Protein AF-A0AB73P1J9-F1 (afdb_monomer_lite)

Radius of gyration: 23.27 Å; chains: 1; bounding box: 67×31×102 Å

Foldseek 3Di:
DDWALKKKWKFFDFPQVVDPPRDTDDPVVRVVVLQVLQQLVQVLLLCLLQPPPWFFWDPDDDDTDTDRCCQFKGWHWAWDDQDPVRITMTTIAIDTPDPPPGFTADPVRHGDDPVVVRVVSSVSSVVSVVLQVQLLVLLDDQPPVDPVSVVPVVVPLVPDDDPCNLVSLVSVLVSLVSSVVSVVVGPDMWIAIRPDPLRGDDPVSSNSSVSSSVSVNVVVVVVVPPDPPDDPPPPDPDDD

Organism: Bifidobacterium adolescentis (NCBI:txid1680)

Secondary structure (DSSP, 8-state):
--EEEEEEEEEEPPGGGGSTTPPPPPHHHHHHHHHHHHHHHHHHHHHHHSTT-EEEEE-SSS-EEEEEGGGTEEEEEEEEEEPTTS-EEEEEEEEES-SS-PEEE-TTSPBPPHHHHHHHHHHHHHHHHHHHHHHHHHHS---TT-TTS----TTTTTSPPPTTHHHHHHHHHHHHHHHHHHHTTSS-EEEEETT-GGGB-SHHHHHHHHHHHHHHHHHHHHHHHS----PPP-------

Structure (mmCIF, N/CA/C/O backbone):
data_AF-A0AB73P1J9-F1
#
_entry.id   AF-A0AB73P1J9-F1
#
loop_
_atom_site.group_PDB
_atom_site.id
_atom_site.type_symbol
_atom_site.label_atom_id
_atom_site.label_alt_id
_atom_site.label_comp_id
_atom_site.label_asym_id
_atom_site.label_entity_id
_atom_site.label_seq_id
_atom_site.pdbx_PDB_ins_code
_atom_site.Cartn_x
_atom_site.Cartn_y
_atom_site.Cartn_z
_atom_site.occupancy
_atom_site.B_iso_or_equiv
_atom_site.auth_seq_id
_atom_site.auth_comp_id
_atom_site.auth_asym_id
_atom_site.auth_atom_id
_atom_site.pdbx_PDB_model_num
ATOM 1 N N . MET A 1 1 ? -12.236 14.597 0.869 1.00 50.38 1 MET A N 1
ATOM 2 C CA . MET A 1 1 ? -11.099 14.262 -0.016 1.00 50.38 1 MET A CA 1
ATOM 3 C C . MET A 1 1 ? -9.819 14.832 0.573 1.00 50.38 1 MET A C 1
ATOM 5 O O . MET A 1 1 ? -9.462 15.979 0.317 1.00 50.38 1 MET A O 1
ATOM 9 N N . ALA A 1 2 ? -9.175 14.038 1.423 1.00 54.16 2 ALA A N 1
ATOM 10 C CA . ALA A 1 2 ? -7.841 14.316 1.931 1.00 54.16 2 ALA A CA 1
ATOM 11 C C . ALA A 1 2 ? -6.825 13.657 0.987 1.00 54.16 2 ALA A C 1
ATOM 13 O O . ALA A 1 2 ? -6.810 12.434 0.842 1.00 54.16 2 ALA A O 1
ATOM 14 N N . THR A 1 3 ? -6.001 14.455 0.309 1.00 56.44 3 THR A N 1
ATOM 15 C CA . THR A 1 3 ? -4.886 13.926 -0.485 1.00 56.44 3 THR A CA 1
ATOM 16 C C . THR A 1 3 ? -3.825 13.384 0.472 1.00 56.44 3 THR A C 1
ATOM 18 O O . THR A 1 3 ? -3.327 14.117 1.330 1.00 56.44 3 THR A O 1
ATOM 21 N N . LEU A 1 4 ? -3.473 12.104 0.337 1.00 60.41 4 LEU A N 1
ATOM 22 C CA . LEU A 1 4 ? -2.318 11.531 1.017 1.00 60.41 4 LEU A CA 1
ATOM 23 C C . LEU A 1 4 ? -1.056 12.041 0.331 1.00 60.41 4 LEU A C 1
ATOM 25 O O . LEU A 1 4 ? -0.871 11.892 -0.876 1.00 60.41 4 LEU A O 1
ATOM 29 N N . TRP A 1 5 ? -0.121 12.559 1.121 1.00 68.75 5 TRP A N 1
ATOM 30 C CA . TRP A 1 5 ? 1.219 12.917 0.646 1.00 68.75 5 TRP A CA 1
ATOM 31 C C . TRP A 1 5 ? 2.102 11.674 0.433 1.00 68.75 5 TRP A C 1
ATOM 33 O O . TRP A 1 5 ? 3.318 11.727 0.584 1.00 68.75 5 TRP A O 1
ATOM 43 N N . LEU A 1 6 ? 1.496 10.540 0.070 1.00 83.00 6 LEU A N 1
ATOM 44 C CA . LEU A 1 6 ? 2.198 9.317 -0.288 1.00 83.00 6 LEU A CA 1
ATOM 45 C C . LEU A 1 6 ? 2.495 9.346 -1.779 1.00 83.00 6 LEU A C 1
ATOM 47 O O . LEU A 1 6 ? 1.606 9.256 -2.627 1.00 83.00 6 LEU A O 1
ATOM 51 N N . ARG A 1 7 ? 3.778 9.508 -2.088 1.00 87.81 7 ARG A N 1
ATOM 52 C CA . ARG A 1 7 ? 4.273 9.619 -3.454 1.00 87.81 7 ARG A CA 1
ATOM 53 C C . ARG A 1 7 ? 4.606 8.244 -4.019 1.00 87.81 7 ARG A C 1
ATOM 55 O O . ARG A 1 7 ? 5.399 7.510 -3.447 1.00 87.81 7 ARG A O 1
ATOM 62 N N . CYS A 1 8 ? 4.104 7.938 -5.204 1.00 91.25 8 CYS A N 1
ATOM 63 C CA . CYS A 1 8 ? 4.520 6.789 -5.994 1.00 91.25 8 CYS A CA 1
ATOM 64 C C . CYS A 1 8 ? 5.235 7.276 -7.248 1.00 91.25 8 CYS A C 1
ATOM 66 O O . CYS A 1 8 ? 4.655 7.967 -8.087 1.00 91.25 8 CYS A O 1
ATOM 68 N N . ARG A 1 9 ? 6.511 6.925 -7.391 1.00 93.31 9 ARG A N 1
ATOM 69 C CA . ARG A 1 9 ? 7.286 7.207 -8.596 1.00 93.31 9 ARG A CA 1
ATOM 70 C C . ARG A 1 9 ? 7.472 5.912 -9.365 1.00 93.31 9 ARG A C 1
ATOM 72 O O . ARG A 1 9 ? 8.134 4.996 -8.888 1.00 93.31 9 ARG A O 1
ATOM 79 N N . HIS A 1 10 ? 6.910 5.836 -10.562 1.00 92.94 10 HIS A N 1
ATOM 80 C CA . HIS A 1 10 ? 6.810 4.574 -11.277 1.00 92.94 10 HIS A CA 1
ATOM 81 C C . HIS A 1 10 ? 7.038 4.713 -12.781 1.00 92.94 10 HIS A C 1
ATOM 83 O O . HIS A 1 10 ? 6.815 5.759 -13.393 1.00 92.94 10 HIS A O 1
ATOM 89 N N . LEU A 1 11 ? 7.526 3.631 -13.378 1.00 92.19 11 LEU A N 1
ATOM 90 C CA . LEU A 1 11 ? 7.763 3.523 -14.808 1.00 92.19 11 LEU A CA 1
ATOM 91 C C . LEU A 1 11 ? 7.663 2.061 -15.241 1.00 92.19 11 LEU A C 1
ATOM 93 O O . LEU A 1 11 ? 8.508 1.246 -14.871 1.00 92.19 11 LEU A O 1
ATOM 97 N N . VAL A 1 12 ? 6.685 1.735 -16.083 1.00 90.88 12 VAL A N 1
ATOM 98 C CA . VAL A 1 12 ? 6.660 0.448 -16.792 1.00 90.88 12 VAL A CA 1
ATOM 99 C C . VAL A 1 12 ? 7.644 0.479 -17.958 1.00 90.88 12 VAL A C 1
ATOM 101 O O . VAL A 1 12 ? 7.655 1.409 -18.766 1.00 90.88 12 VAL A O 1
ATOM 104 N N . ILE A 1 13 ? 8.475 -0.556 -18.046 1.00 87.38 13 ILE A N 1
ATOM 105 C CA . ILE A 1 13 ? 9.508 -0.693 -19.067 1.00 87.38 13 ILE A CA 1
ATOM 106 C C . ILE A 1 13 ? 8.939 -1.482 -20.241 1.00 87.38 13 ILE A C 1
ATOM 108 O O . ILE A 1 13 ? 8.486 -2.614 -20.078 1.00 87.38 13 ILE A O 1
ATOM 112 N N . ASP A 1 14 ? 9.017 -0.905 -21.440 1.00 80.12 14 ASP A N 1
ATOM 113 C CA . ASP A 1 14 ? 8.660 -1.617 -22.663 1.00 80.12 14 ASP A CA 1
ATOM 114 C C . ASP A 1 14 ? 9.663 -2.759 -22.933 1.00 80.12 14 ASP A C 1
ATOM 116 O O . ASP A 1 14 ? 10.846 -2.485 -23.177 1.00 80.12 14 ASP A O 1
ATOM 120 N N . PRO A 1 15 ? 9.236 -4.036 -22.931 1.00 70.75 15 PRO A N 1
ATOM 121 C CA . PRO A 1 15 ? 10.121 -5.147 -23.267 1.00 70.75 15 PRO A CA 1
ATOM 122 C C . PRO A 1 15 ? 10.627 -5.072 -24.717 1.00 70.75 15 PRO A C 1
ATOM 124 O O . PRO A 1 15 ? 11.725 -5.551 -25.002 1.00 70.75 15 PRO A O 1
ATOM 127 N N . CYS A 1 16 ? 9.884 -4.432 -25.630 1.00 69.44 16 CYS A N 1
ATOM 128 C CA . CYS A 1 16 ? 10.299 -4.242 -27.020 1.00 69.44 16 CYS A CA 1
ATOM 129 C C . CYS A 1 16 ? 11.473 -3.262 -27.150 1.00 69.44 16 CYS A C 1
ATOM 131 O O . CYS A 1 16 ? 12.330 -3.471 -28.002 1.00 69.44 16 CYS A O 1
ATOM 133 N N . ASN A 1 17 ? 11.601 -2.278 -26.251 1.00 62.22 17 ASN A N 1
ATOM 134 C CA . ASN A 1 17 ? 12.757 -1.370 -26.228 1.00 62.22 17 ASN A CA 1
ATOM 135 C C . ASN A 1 17 ? 14.078 -2.070 -25.863 1.00 62.22 17 ASN A C 1
ATOM 137 O O . ASN A 1 17 ? 15.147 -1.497 -26.065 1.00 62.22 17 ASN A O 1
ATOM 141 N N . ARG A 1 18 ? 14.034 -3.297 -25.325 1.00 59.66 18 ARG A N 1
ATOM 142 C CA . ARG A 1 18 ? 15.230 -4.087 -24.991 1.00 59.66 18 ARG A CA 1
ATOM 143 C C . ARG A 1 18 ? 15.661 -5.049 -26.103 1.00 59.66 18 ARG A C 1
ATOM 145 O O . ARG A 1 18 ? 16.747 -5.613 -26.001 1.00 59.66 18 ARG A O 1
ATOM 152 N N . MET A 1 19 ? 14.850 -5.249 -27.148 1.00 56.31 19 MET A N 1
ATOM 153 C CA . MET A 1 19 ? 15.136 -6.210 -28.221 1.00 56.31 19 MET A CA 1
ATOM 154 C C . MET A 1 19 ? 15.315 -5.519 -29.582 1.00 56.31 19 MET A C 1
ATOM 156 O O . MET A 1 19 ? 14.387 -4.862 -30.058 1.00 56.31 19 MET A O 1
ATOM 160 N N . PRO A 1 20 ? 16.464 -5.700 -30.263 1.00 52.81 20 PRO A N 1
ATOM 161 C CA . PRO A 1 20 ? 16.668 -5.164 -31.604 1.00 52.81 20 PRO A CA 1
ATOM 162 C C . PRO A 1 20 ? 15.609 -5.695 -32.582 1.00 52.81 20 PRO A C 1
ATOM 164 O O . PRO A 1 20 ? 15.452 -6.904 -32.731 1.00 52.81 20 PRO A O 1
ATOM 167 N N . GLY A 1 21 ? 14.902 -4.795 -33.269 1.00 61.47 21 GLY A N 1
ATOM 168 C CA . GLY A 1 21 ? 13.965 -5.140 -34.348 1.00 61.47 21 GLY A CA 1
ATOM 169 C C . GLY A 1 21 ? 12.483 -5.203 -33.962 1.00 61.47 21 GLY A C 1
ATOM 170 O O . GLY A 1 21 ? 11.648 -5.365 -34.850 1.00 61.47 21 GLY A O 1
ATOM 171 N N . HIS A 1 22 ? 12.131 -5.021 -32.687 1.00 65.88 22 HIS A N 1
ATOM 172 C CA . HIS A 1 22 ? 10.737 -4.820 -32.288 1.00 65.88 22 HIS A CA 1
ATOM 173 C C . HIS A 1 22 ? 10.390 -3.330 -32.27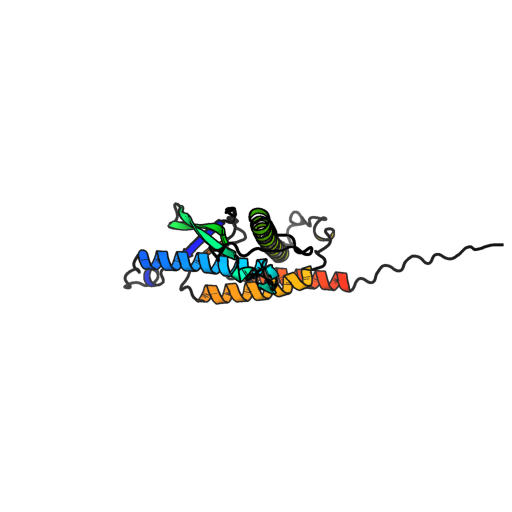2 1.00 65.88 22 HIS A C 1
ATOM 175 O O . HIS A 1 22 ? 11.156 -2.508 -31.773 1.00 65.88 22 HIS A O 1
ATOM 181 N N . LEU A 1 23 ? 9.228 -2.975 -32.825 1.00 69.06 23 LEU A N 1
ATOM 182 C CA . LEU A 1 23 ? 8.709 -1.615 -32.711 1.00 69.06 23 LEU A CA 1
ATOM 183 C C . LEU A 1 23 ? 8.285 -1.350 -31.256 1.00 69.06 23 LEU A C 1
ATOM 185 O O . LEU A 1 23 ? 7.659 -2.234 -30.658 1.00 69.06 23 LEU A O 1
ATOM 189 N N . PRO A 1 24 ? 8.585 -0.161 -30.701 1.00 69.62 24 PRO A N 1
ATOM 190 C CA . PRO A 1 24 ? 8.083 0.237 -29.393 1.00 69.62 24 PRO A CA 1
ATOM 191 C C . PRO A 1 24 ? 6.556 0.153 -29.338 1.00 69.62 24 PRO A C 1
ATOM 193 O O . PRO A 1 24 ? 5.860 0.393 -30.332 1.00 69.62 24 PRO A O 1
ATOM 196 N N . ARG A 1 25 ? 6.018 -0.174 -28.166 1.00 78.88 25 ARG A N 1
ATOM 197 C CA . ARG A 1 25 ? 4.584 -0.083 -27.889 1.00 78.88 25 ARG A CA 1
ATOM 198 C C . ARG A 1 25 ? 4.137 1.376 -27.972 1.00 78.88 25 ARG A C 1
ATOM 200 O O . ARG A 1 25 ? 4.892 2.297 -27.682 1.00 78.88 25 ARG A O 1
ATOM 207 N N . SER A 1 26 ? 2.876 1.584 -28.347 1.00 79.00 26 SER A N 1
ATOM 208 C CA . SER A 1 26 ? 2.282 2.923 -28.380 1.00 79.00 26 SER A CA 1
ATOM 209 C C . SER A 1 26 ? 2.291 3.573 -26.994 1.00 79.00 26 SER A C 1
ATOM 211 O O . SER A 1 26 ? 1.999 2.890 -26.008 1.00 79.00 26 SER A O 1
ATOM 213 N N . ASP A 1 27 ? 2.462 4.893 -26.938 1.00 79.19 27 ASP A N 1
ATOM 214 C CA . ASP A 1 27 ? 2.424 5.669 -25.690 1.00 79.19 27 ASP A CA 1
ATOM 215 C C . ASP A 1 27 ? 1.140 5.447 -24.877 1.00 79.19 27 ASP A C 1
ATOM 217 O O . ASP A 1 27 ? 1.184 5.385 -23.651 1.00 79.19 27 ASP A O 1
ATOM 221 N N . GLY A 1 28 ? -0.005 5.251 -25.543 1.00 83.62 28 GLY A N 1
ATOM 222 C CA . GLY A 1 28 ? -1.277 4.950 -24.874 1.00 83.62 28 GLY A CA 1
ATOM 223 C C . GLY A 1 28 ? -1.262 3.630 -24.096 1.00 83.62 28 GLY A C 1
ATOM 224 O O . GLY A 1 28 ? -1.804 3.553 -22.996 1.00 83.62 28 GLY A O 1
ATOM 225 N N . TRP A 1 29 ? -0.583 2.605 -24.621 1.00 86.62 29 TRP A N 1
ATOM 226 C CA . TRP A 1 29 ? -0.410 1.333 -23.915 1.00 86.62 29 TRP A CA 1
ATOM 227 C C . TRP A 1 29 ? 0.506 1.500 -22.701 1.00 86.62 29 TRP A C 1
ATOM 229 O O . TRP A 1 29 ? 0.163 1.038 -21.617 1.00 86.62 29 TRP A O 1
ATOM 239 N N . LEU A 1 30 ? 1.633 2.208 -22.856 1.00 85.44 30 LEU A N 1
ATOM 240 C CA . LEU A 1 30 ? 2.551 2.483 -21.747 1.00 85.44 30 LEU A CA 1
ATOM 241 C C . LEU A 1 30 ? 1.881 3.303 -20.643 1.00 85.44 30 LEU A C 1
ATOM 243 O O . LEU A 1 30 ? 2.077 3.007 -19.468 1.00 85.44 30 LEU A O 1
ATOM 247 N N . ASN A 1 31 ? 1.062 4.293 -21.000 1.00 87.19 31 ASN A N 1
ATOM 248 C CA . ASN A 1 31 ? 0.272 5.051 -20.033 1.00 87.19 31 ASN A CA 1
ATOM 249 C C . ASN A 1 31 ? -0.687 4.140 -19.268 1.00 87.19 31 ASN A C 1
ATOM 251 O O . ASN A 1 31 ? -0.631 4.123 -18.047 1.00 87.19 31 ASN A O 1
ATOM 255 N N . SER A 1 32 ? -1.459 3.305 -19.968 1.00 89.44 32 SER A N 1
ATOM 256 C CA . SER A 1 32 ? -2.370 2.350 -19.328 1.00 89.44 32 SER A CA 1
ATOM 257 C C . SER A 1 32 ? -1.649 1.368 -18.395 1.00 89.44 32 SER A C 1
ATOM 259 O O . SER A 1 32 ? -2.168 1.052 -17.328 1.00 89.44 32 SER A O 1
ATOM 261 N N . GLN A 1 33 ? -0.450 0.895 -18.753 1.00 91.69 33 GLN A N 1
ATOM 262 C CA . GLN A 1 33 ? 0.327 0.035 -17.855 1.00 91.69 33 GLN A CA 1
ATOM 263 C C . GLN A 1 33 ? 0.865 0.793 -16.638 1.00 91.69 33 GLN A C 1
ATOM 265 O O . GLN A 1 33 ? 0.892 0.228 -15.550 1.00 91.69 33 GLN A O 1
ATOM 270 N N . ASN A 1 34 ? 1.280 2.052 -16.797 1.00 91.12 34 ASN A N 1
ATOM 271 C CA . ASN A 1 34 ? 1.693 2.884 -15.668 1.00 91.12 34 ASN A CA 1
ATOM 272 C C . ASN A 1 34 ? 0.526 3.154 -14.714 1.00 91.12 34 ASN A C 1
ATOM 274 O O . ASN A 1 34 ? 0.707 3.027 -13.508 1.00 91.12 34 ASN A O 1
ATOM 278 N N . ASP A 1 35 ? -0.657 3.454 -15.247 1.00 92.00 35 ASP A N 1
ATOM 279 C CA . ASP A 1 35 ? -1.864 3.677 -14.448 1.00 92.00 35 ASP A CA 1
ATOM 280 C C . ASP A 1 35 ? -2.244 2.387 -13.692 1.00 92.00 35 ASP A C 1
ATOM 282 O O . ASP A 1 35 ? -2.491 2.410 -12.489 1.00 92.00 35 ASP A O 1
ATOM 286 N N . ARG A 1 36 ? -2.161 1.226 -14.361 1.00 94.81 36 ARG A N 1
ATOM 287 C CA . ARG A 1 36 ? -2.369 -0.088 -13.731 1.00 94.81 36 ARG A CA 1
ATOM 288 C C . ARG A 1 36 ? -1.336 -0.400 -12.644 1.00 94.81 36 ARG A C 1
ATOM 290 O O . ARG A 1 36 ? -1.690 -1.012 -11.640 1.00 94.81 36 ARG A O 1
ATOM 297 N N . LEU A 1 37 ? -0.071 -0.023 -12.838 1.00 95.38 37 LEU A N 1
ATOM 298 C CA . LEU A 1 37 ? 0.985 -0.219 -11.841 1.00 95.38 37 LEU A CA 1
ATOM 299 C C . LEU A 1 37 ? 0.717 0.615 -10.585 1.00 95.38 37 LEU A C 1
ATOM 301 O O . LEU A 1 37 ? 0.809 0.080 -9.486 1.00 95.38 37 LEU A O 1
ATOM 305 N N . ALA A 1 38 ? 0.337 1.885 -10.743 1.00 94.44 38 ALA A N 1
ATOM 306 C CA . ALA A 1 38 ? -0.028 2.739 -9.616 1.00 94.44 38 ALA A CA 1
ATOM 307 C C . ALA A 1 38 ? -1.252 2.191 -8.867 1.00 94.44 38 ALA A C 1
ATOM 309 O O . ALA A 1 38 ? -1.204 2.067 -7.648 1.00 94.44 38 ALA A O 1
ATOM 310 N N . GLN A 1 39 ? -2.294 1.767 -9.594 1.00 95.31 39 GLN A N 1
ATOM 311 C CA . GLN A 1 39 ? -3.478 1.159 -8.980 1.00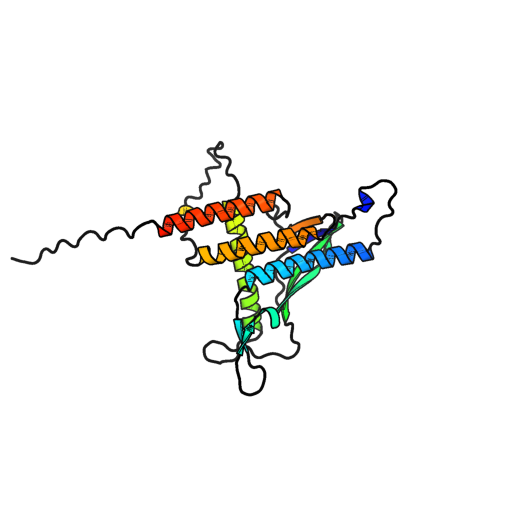 95.31 39 GLN A CA 1
ATOM 312 C C . GLN A 1 39 ? -3.130 -0.124 -8.216 1.00 95.31 39 GLN A C 1
ATOM 314 O O . GLN A 1 39 ? -3.574 -0.294 -7.093 1.00 95.31 39 GLN A O 1
ATOM 319 N N . THR A 1 40 ? -2.258 -0.979 -8.767 1.00 96.50 40 THR A N 1
ATOM 320 C CA . THR A 1 40 ? -1.799 -2.207 -8.084 1.00 96.50 40 THR A CA 1
ATOM 321 C C . THR A 1 40 ? -1.167 -1.902 -6.721 1.00 96.50 40 THR A C 1
ATOM 323 O O . THR A 1 40 ? -1.336 -2.664 -5.773 1.00 96.50 40 THR A O 1
ATOM 326 N N . VAL A 1 41 ? -0.433 -0.790 -6.615 1.00 95.62 41 VAL A N 1
ATOM 327 C CA . VAL A 1 41 ? 0.159 -0.343 -5.346 1.00 95.62 41 VAL A CA 1
ATOM 328 C C . VAL A 1 41 ? -0.913 0.196 -4.400 1.00 95.62 41 VAL A C 1
ATOM 330 O O . VAL A 1 41 ? -0.847 -0.086 -3.207 1.00 95.62 41 VAL A O 1
ATOM 333 N N . CYS A 1 42 ? -1.895 0.945 -4.905 1.00 94.88 42 CYS A N 1
ATOM 334 C CA . CYS A 1 42 ? -3.002 1.425 -4.083 1.00 94.88 42 CYS A CA 1
ATOM 335 C C . CYS A 1 42 ? -3.848 0.273 -3.522 1.00 94.88 42 CYS A C 1
ATOM 337 O O . CYS A 1 42 ? -4.135 0.251 -2.326 1.00 94.88 42 CYS A O 1
ATOM 339 N N . ASP A 1 43 ? -4.184 -0.708 -4.359 1.00 95.25 43 ASP A N 1
ATOM 340 C CA . ASP A 1 43 ? -4.925 -1.908 -3.961 1.00 95.25 43 ASP A CA 1
ATOM 341 C C . ASP A 1 43 ? -4.151 -2.666 -2.872 1.00 95.25 43 ASP A C 1
ATOM 343 O O . ASP A 1 43 ? -4.690 -2.973 -1.816 1.00 95.25 43 ASP A O 1
ATOM 347 N N . TRP A 1 44 ? -2.843 -2.861 -3.068 1.00 96.56 44 TRP A N 1
ATOM 348 C CA . TRP A 1 44 ? -1.974 -3.496 -2.074 1.00 96.56 44 TRP A CA 1
ATOM 349 C C . TRP A 1 44 ? -1.944 -2.754 -0.733 1.00 96.56 44 TRP A C 1
ATOM 351 O O . TRP A 1 44 ? -2.054 -3.373 0.327 1.00 96.56 44 TRP A O 1
ATOM 361 N N . LEU A 1 45 ? -1.748 -1.435 -0.770 1.00 95.75 45 LEU A N 1
ATOM 362 C CA . LEU A 1 45 ? -1.592 -0.638 0.442 1.00 95.75 45 LEU A CA 1
ATOM 363 C C . LEU A 1 45 ? -2.914 -0.518 1.206 1.00 95.75 45 LEU A C 1
ATOM 365 O O . LEU A 1 45 ? -2.911 -0.590 2.432 1.00 95.75 45 LEU A O 1
ATOM 369 N N . SER A 1 46 ? -4.035 -0.379 0.496 1.00 94.50 46 SER A N 1
ATOM 370 C CA . SER A 1 46 ? -5.367 -0.401 1.109 1.00 94.50 46 SER A CA 1
ATOM 371 C C . SER A 1 46 ? -5.695 -1.771 1.703 1.00 94.50 46 SER A C 1
ATOM 373 O O . SER A 1 46 ? -6.161 -1.827 2.837 1.00 94.50 46 SER A O 1
ATOM 375 N N . ASP A 1 47 ? -5.354 -2.870 1.023 1.00 94.44 47 ASP A N 1
ATOM 376 C CA . ASP A 1 47 ? -5.501 -4.223 1.570 1.00 94.44 47 ASP A CA 1
ATOM 377 C C . ASP A 1 47 ? -4.667 -4.434 2.837 1.00 94.44 47 ASP A C 1
ATOM 379 O O . ASP A 1 47 ? -5.119 -5.108 3.756 1.00 94.44 47 ASP A O 1
ATOM 383 N N . LEU A 1 48 ? -3.463 -3.858 2.916 1.00 95.44 48 LEU A N 1
ATOM 384 C CA . LEU A 1 48 ? -2.642 -3.919 4.127 1.00 95.44 48 LEU A CA 1
ATOM 385 C C . LEU A 1 48 ? -3.224 -3.073 5.268 1.00 95.44 48 LEU A C 1
ATOM 387 O O . LEU A 1 48 ? -3.259 -3.523 6.410 1.00 95.44 48 LEU A O 1
ATOM 391 N N . ALA A 1 49 ? -3.631 -1.840 4.970 1.00 94.56 49 ALA A N 1
ATOM 392 C CA . ALA A 1 49 ? -4.036 -0.858 5.973 1.00 94.56 49 ALA A CA 1
ATOM 393 C C . ALA A 1 49 ? -5.440 -1.090 6.529 1.00 94.56 49 ALA A C 1
ATOM 395 O O . ALA A 1 49 ? -5.726 -0.755 7.678 1.00 94.56 49 ALA A O 1
ATOM 396 N N . TRP A 1 50 ? -6.332 -1.621 5.702 1.00 93.88 50 TRP A N 1
ATOM 397 C CA . TRP A 1 50 ? -7.744 -1.779 6.020 1.00 93.88 50 TRP A CA 1
ATOM 398 C C . TRP A 1 50 ? -8.135 -3.248 6.242 1.00 93.88 50 TRP A C 1
ATOM 400 O O . TRP A 1 50 ? -9.322 -3.553 6.359 1.00 93.88 50 TRP A O 1
ATOM 410 N N . ASP A 1 51 ? -7.156 -4.158 6.339 1.00 91.50 51 ASP A N 1
ATOM 411 C CA . ASP A 1 51 ? -7.392 -5.576 6.630 1.00 91.50 51 ASP A CA 1
ATOM 412 C C . ASP A 1 51 ? -8.211 -5.746 7.914 1.00 91.50 51 ASP A C 1
ATOM 414 O O . ASP A 1 51 ? -7.850 -5.261 8.988 1.00 91.50 51 ASP A O 1
ATOM 418 N N . GLY A 1 52 ? -9.347 -6.432 7.799 1.00 88.31 52 GLY A N 1
ATOM 419 C CA . GLY A 1 52 ? -10.244 -6.683 8.923 1.00 88.31 52 GLY A CA 1
ATOM 420 C C . GLY A 1 52 ? -10.947 -5.447 9.496 1.00 88.31 52 GLY A C 1
ATOM 421 O O . GLY A 1 52 ? -11.701 -5.602 10.460 1.00 88.31 52 GLY A O 1
ATOM 422 N N . TRP A 1 53 ? -10.767 -4.248 8.926 1.00 91.19 53 TRP A N 1
ATOM 423 C CA . TRP A 1 53 ? -11.486 -3.057 9.374 1.00 91.19 53 TRP A CA 1
ATOM 424 C C . TRP A 1 53 ? -12.930 -3.097 8.869 1.00 91.19 53 TRP A C 1
ATOM 426 O O . TRP A 1 53 ? -13.214 -3.026 7.671 1.00 91.19 53 TRP A O 1
ATOM 436 N N . ARG A 1 54 ? -13.859 -3.248 9.814 1.00 89.06 54 ARG A N 1
ATOM 437 C CA . ARG A 1 54 ? -15.297 -3.284 9.549 1.00 89.06 54 ARG A CA 1
ATOM 438 C C . ARG A 1 54 ? -15.984 -2.190 10.333 1.00 89.06 54 ARG A C 1
ATOM 440 O O . ARG A 1 54 ? -15.607 -1.926 11.471 1.00 89.06 54 ARG A O 1
ATOM 447 N N . VAL A 1 55 ? -17.005 -1.604 9.728 1.00 86.31 55 VAL A N 1
ATOM 448 C CA . VAL A 1 55 ? -17.802 -0.547 10.349 1.00 86.31 55 VAL A CA 1
ATOM 449 C C . VAL A 1 55 ? -19.277 -0.882 10.282 1.00 86.31 55 VAL A C 1
ATOM 451 O O . VAL A 1 55 ? -19.737 -1.513 9.325 1.00 86.31 55 VAL A O 1
ATOM 454 N N . GLU A 1 56 ? -20.025 -0.474 11.301 1.00 85.88 56 GLU A N 1
ATOM 455 C CA . GLU A 1 56 ? -21.476 -0.533 11.224 1.00 85.88 56 GLU A CA 1
ATOM 456 C C . GLU A 1 56 ? -21.969 0.493 10.215 1.00 85.88 56 GLU A C 1
ATOM 458 O O . GLU A 1 56 ? -21.563 1.654 10.216 1.00 85.88 56 GLU A O 1
ATOM 463 N N . ALA A 1 57 ? -22.840 0.050 9.318 1.00 75.69 57 ALA A N 1
ATOM 464 C CA . ALA A 1 57 ? -23.397 0.913 8.300 1.00 75.69 57 ALA A CA 1
ATOM 465 C C . ALA A 1 57 ? -24.885 0.635 8.104 1.00 75.69 57 ALA A C 1
ATOM 467 O O . ALA A 1 57 ? -25.326 -0.517 8.033 1.00 75.69 57 ALA A O 1
ATOM 468 N N . CYS A 1 58 ? -25.661 1.712 7.990 1.00 70.56 58 CYS A N 1
ATOM 469 C CA . CYS A 1 58 ? -27.092 1.646 7.718 1.00 70.56 58 CYS A CA 1
ATOM 470 C C . CYS A 1 58 ? -27.335 1.429 6.223 1.00 70.56 58 CYS A C 1
ATOM 472 O O . CYS A 1 58 ? -27.293 2.375 5.430 1.00 70.56 58 CYS A O 1
ATOM 474 N N . VAL A 1 59 ? -27.650 0.191 5.841 1.00 61.84 59 VAL A N 1
ATOM 475 C CA . VAL A 1 59 ? -28.084 -0.159 4.480 1.00 61.84 59 VAL A CA 1
ATOM 476 C C . VAL A 1 59 ? -29.615 -0.222 4.452 1.00 61.84 59 VAL A C 1
ATOM 478 O O . VAL A 1 59 ? -30.220 -1.288 4.383 1.00 61.84 59 VAL A O 1
ATOM 481 N N . GLY A 1 60 ? -30.272 0.936 4.558 1.00 56.50 60 GLY A N 1
ATOM 482 C CA . GLY A 1 60 ? -31.737 1.040 4.620 1.00 56.50 60 GLY A CA 1
ATOM 483 C C . GLY A 1 60 ? -32.260 1.489 5.987 1.00 56.50 60 GLY A C 1
ATOM 484 O O . GLY A 1 60 ? -31.521 2.057 6.783 1.00 56.50 60 GLY A O 1
ATOM 485 N N . SER A 1 61 ? -33.567 1.327 6.238 1.00 53.69 61 SER A N 1
ATOM 486 C CA . SER A 1 61 ? -34.235 2.074 7.314 1.00 53.69 61 SER A CA 1
ATOM 487 C C . SER A 1 61 ? -34.116 1.491 8.725 1.00 53.69 61 SER A C 1
ATOM 489 O O . SER A 1 61 ? -34.454 2.228 9.643 1.00 53.69 61 SER A O 1
ATOM 491 N N . PHE A 1 62 ? -33.700 0.232 8.934 1.00 46.38 62 PHE A N 1
ATOM 492 C CA . PHE A 1 62 ? -33.770 -0.371 10.283 1.00 46.38 62 PHE A CA 1
ATOM 493 C C . PHE A 1 62 ? -32.732 -1.446 10.662 1.00 46.38 62 PHE A C 1
ATOM 495 O O . PHE A 1 62 ? -32.711 -1.797 11.837 1.00 46.38 62 PHE A O 1
ATOM 502 N N . ASP A 1 63 ? -31.855 -1.917 9.765 1.00 60.03 63 ASP A N 1
ATOM 503 C CA . ASP A 1 63 ? -30.848 -2.938 10.110 1.00 60.03 63 ASP A CA 1
ATOM 504 C C . ASP A 1 63 ? -29.426 -2.399 9.853 1.00 60.03 63 ASP A C 1
ATOM 506 O O . ASP A 1 63 ? -29.074 -2.105 8.706 1.00 60.03 63 ASP A O 1
ATOM 510 N N . SER A 1 64 ? -28.614 -2.246 10.912 1.00 63.94 64 SER A N 1
ATOM 511 C CA . SER A 1 64 ? -27.167 -2.027 10.780 1.00 63.94 64 SER A CA 1
ATOM 512 C C . SER A 1 64 ? -26.474 -3.370 10.545 1.00 63.94 64 SER A C 1
ATOM 514 O O . SER A 1 64 ? -26.826 -4.399 11.127 1.00 63.94 64 SER A O 1
ATOM 516 N N . THR A 1 65 ? -25.495 -3.387 9.644 1.00 73.81 65 THR A N 1
ATOM 517 C CA . THR A 1 65 ? -24.636 -4.556 9.418 1.00 73.81 65 THR A CA 1
ATOM 518 C C . THR A 1 65 ? -23.185 -4.115 9.366 1.00 73.81 65 THR A C 1
ATOM 520 O O . THR A 1 65 ? -22.897 -3.054 8.818 1.00 73.81 65 THR A O 1
ATOM 523 N N . ALA A 1 66 ? -22.275 -4.933 9.897 1.00 83.69 66 ALA A N 1
ATOM 524 C CA . ALA A 1 66 ? -20.842 -4.696 9.767 1.00 83.69 66 ALA A CA 1
ATOM 525 C C . ALA A 1 66 ? -20.398 -4.901 8.306 1.00 83.69 66 ALA A C 1
ATOM 527 O O . ALA A 1 66 ? -20.430 -6.026 7.794 1.00 83.69 66 ALA A O 1
ATOM 528 N N . ILE A 1 67 ? -19.982 -3.820 7.646 1.00 85.38 67 ILE A N 1
ATOM 529 C CA . ILE A 1 67 ? -19.509 -3.797 6.255 1.00 85.38 67 ILE A CA 1
ATOM 530 C C . ILE A 1 67 ? -17.980 -3.716 6.246 1.00 85.38 67 ILE A C 1
ATOM 532 O O . ILE A 1 67 ? -17.387 -3.091 7.124 1.00 85.38 67 ILE A O 1
ATOM 536 N N . ASP A 1 68 ? -17.339 -4.382 5.284 1.00 88.06 68 ASP A N 1
ATOM 537 C CA . ASP A 1 68 ? -15.902 -4.210 5.043 1.00 88.06 68 ASP A CA 1
ATOM 538 C C . ASP A 1 68 ? -15.660 -2.793 4.511 1.00 88.06 68 ASP A C 1
ATOM 540 O O . ASP A 1 68 ? -16.307 -2.354 3.561 1.00 88.06 68 ASP A O 1
ATOM 544 N N . VAL A 1 69 ? -14.744 -2.050 5.128 1.00 89.25 69 VAL A N 1
ATOM 545 C CA . VAL A 1 69 ? -14.483 -0.658 4.740 1.00 89.25 69 VAL A CA 1
ATOM 546 C C . VAL A 1 69 ? -14.060 -0.523 3.268 1.00 89.25 69 VAL A C 1
ATOM 548 O O . VAL A 1 69 ? -14.322 0.511 2.658 1.00 89.25 69 VAL A O 1
ATOM 551 N N . ARG A 1 70 ? -13.485 -1.571 2.662 1.00 88.56 70 ARG A N 1
ATOM 552 C CA . ARG A 1 70 ? -13.107 -1.598 1.238 1.00 88.56 70 ARG A CA 1
ATOM 553 C C . ARG A 1 70 ? -14.308 -1.589 0.293 1.00 88.56 70 ARG A C 1
ATOM 555 O O . ARG A 1 70 ? -14.161 -1.244 -0.874 1.00 88.56 70 ARG A O 1
ATOM 562 N N . ASP A 1 71 ? -15.505 -1.908 0.785 1.00 87.06 71 ASP A N 1
ATOM 563 C CA . ASP A 1 71 ? -16.740 -1.718 0.021 1.00 87.06 71 ASP A CA 1
ATOM 564 C C . ASP A 1 71 ? -17.184 -0.243 0.011 1.00 87.06 71 ASP A C 1
ATOM 566 O O . ASP A 1 71 ? -18.006 0.150 -0.819 1.00 87.06 71 ASP A O 1
ATOM 570 N N . LEU A 1 72 ? -16.653 0.583 0.923 1.00 87.69 72 LEU A N 1
ATOM 571 C CA . LEU A 1 72 ? -17.039 1.983 1.137 1.00 87.69 72 LEU A CA 1
ATOM 572 C C . LEU A 1 72 ? -15.965 2.987 0.699 1.00 87.69 72 LEU A C 1
ATOM 574 O O . LEU A 1 72 ? -16.299 4.124 0.352 1.00 87.69 72 LEU A O 1
ATOM 578 N N . LEU A 1 73 ? -14.697 2.582 0.737 1.00 89.31 73 LEU A N 1
ATOM 579 C CA . LEU A 1 73 ? -13.531 3.405 0.446 1.00 89.31 73 LEU A CA 1
ATOM 580 C C . LEU A 1 73 ? -12.630 2.745 -0.591 1.00 89.31 73 LEU A C 1
ATOM 582 O O . LEU A 1 73 ? -12.483 1.528 -0.638 1.00 89.31 73 LEU A O 1
ATOM 586 N N . GLU A 1 74 ? -11.974 3.582 -1.378 1.00 90.94 74 GLU A N 1
ATOM 587 C CA . GLU A 1 74 ? -10.962 3.190 -2.344 1.00 90.94 74 GLU A CA 1
ATOM 588 C C . GLU A 1 74 ? -9.749 4.103 -2.186 1.00 90.94 74 GLU A C 1
ATOM 590 O O . GLU A 1 74 ? -9.882 5.321 -2.043 1.00 90.94 74 GLU A O 1
ATOM 595 N N . LEU A 1 75 ? -8.554 3.514 -2.216 1.00 92.31 75 LEU A N 1
ATOM 596 C CA . LEU A 1 75 ? -7.322 4.272 -2.364 1.00 92.31 75 LEU A CA 1
ATOM 597 C C . LEU A 1 75 ? -7.047 4.439 -3.859 1.00 92.31 75 LEU A C 1
ATOM 599 O O . LEU A 1 75 ? -6.919 3.449 -4.579 1.00 92.31 75 LEU A O 1
ATOM 603 N N . ARG A 1 76 ? -6.952 5.680 -4.333 1.00 91.12 76 ARG A N 1
ATOM 604 C CA . ARG A 1 76 ? -6.762 5.980 -5.752 1.00 91.12 76 ARG A CA 1
ATOM 605 C C . ARG A 1 76 ? -5.442 6.676 -6.043 1.00 91.12 76 ARG A C 1
ATOM 607 O O . ARG A 1 76 ? -5.017 7.536 -5.272 1.00 91.12 76 ARG A O 1
ATOM 614 N N . PRO A 1 77 ? -4.799 6.350 -7.178 1.00 91.38 77 PRO A N 1
ATOM 615 C CA . PRO A 1 77 ? -3.662 7.099 -7.669 1.00 91.38 77 PRO A CA 1
ATOM 616 C C . PRO A 1 77 ? -4.126 8.338 -8.445 1.00 91.38 77 PRO A C 1
ATOM 618 O O . PRO A 1 77 ? -4.707 8.258 -9.527 1.00 91.38 77 PRO A O 1
ATOM 621 N N . GLU A 1 78 ? -3.784 9.508 -7.932 1.00 89.88 78 GLU A N 1
ATOM 622 C CA . GLU A 1 78 ? -3.878 10.781 -8.629 1.00 89.88 78 GLU A CA 1
ATOM 623 C C . GLU A 1 78 ? -2.645 10.996 -9.497 1.00 89.88 78 GLU A C 1
ATOM 625 O O . GLU A 1 78 ? -1.519 11.174 -9.019 1.00 89.88 78 GLU A O 1
ATOM 630 N N . ARG A 1 79 ? -2.866 10.992 -10.809 1.00 82.44 79 ARG A N 1
ATOM 631 C CA . ARG A 1 79 ? -1.803 11.155 -11.793 1.00 82.44 79 ARG A CA 1
ATOM 632 C C . ARG A 1 79 ? -1.215 12.567 -11.734 1.00 82.44 79 ARG A C 1
ATOM 634 O O . ARG A 1 79 ? -1.861 13.533 -12.135 1.00 82.44 79 ARG A O 1
ATOM 641 N N . GLY A 1 80 ? 0.041 12.667 -11.314 1.00 82.12 80 GLY A N 1
ATOM 642 C CA . GLY A 1 80 ? 0.843 13.884 -11.407 1.00 82.12 80 GLY A CA 1
ATOM 643 C C . GLY A 1 80 ? 1.539 14.048 -12.761 1.00 82.12 80 GLY A C 1
ATOM 644 O O . GLY A 1 80 ? 1.279 13.335 -13.736 1.00 82.12 80 GLY A O 1
ATOM 645 N N . GLU A 1 81 ? 2.465 15.000 -12.834 1.00 81.62 81 GLU A N 1
ATOM 646 C CA . GLU A 1 81 ? 3.314 15.175 -14.013 1.00 81.62 81 GLU A CA 1
ATOM 647 C C . GLU A 1 81 ? 4.403 14.096 -14.091 1.00 81.62 81 GLU A C 1
ATOM 649 O O . GLU A 1 81 ? 4.795 13.484 -13.092 1.00 81.62 81 GLU A O 1
ATOM 654 N N . ARG A 1 82 ? 4.906 13.859 -15.307 1.00 86.00 82 ARG A N 1
ATOM 655 C CA . ARG A 1 82 ? 6.122 13.064 -15.471 1.00 86.00 82 ARG A CA 1
ATOM 656 C C . ARG A 1 82 ? 7.326 13.878 -15.024 1.00 86.00 82 ARG A C 1
ATOM 658 O O . ARG A 1 82 ? 7.411 15.067 -15.319 1.00 86.00 82 ARG A O 1
ATOM 665 N N . ASP A 1 83 ? 8.278 13.232 -14.369 1.00 86.50 83 ASP A N 1
ATOM 666 C CA . ASP A 1 83 ? 9.528 13.895 -14.017 1.00 86.50 83 ASP A CA 1
ATOM 667 C C . ASP A 1 83 ? 10.486 14.015 -15.215 1.00 86.50 83 ASP A C 1
ATOM 669 O O . ASP A 1 83 ? 10.269 13.448 -16.291 1.00 86.50 83 ASP A O 1
ATOM 673 N N . GLY A 1 84 ? 11.590 14.745 -15.025 1.00 79.38 84 GLY A N 1
ATOM 674 C CA . GLY A 1 84 ? 12.605 14.959 -16.064 1.00 79.38 84 GLY A CA 1
ATOM 675 C C . GLY A 1 84 ? 13.320 13.689 -16.548 1.00 79.38 84 GLY A C 1
ATOM 676 O O . GLY A 1 84 ? 14.074 13.753 -17.515 1.00 79.38 84 GLY A O 1
ATOM 677 N N . GLN A 1 85 ? 13.093 12.541 -15.905 1.00 82.94 85 GLN A N 1
ATOM 678 C CA . GLN A 1 85 ? 13.621 11.233 -16.300 1.00 82.94 85 GLN A CA 1
ATOM 679 C C . GLN A 1 85 ? 12.551 10.350 -16.968 1.00 82.94 85 GLN A C 1
ATOM 681 O O . GLN A 1 85 ? 12.824 9.197 -17.301 1.00 82.94 85 GLN A O 1
ATOM 686 N N . GLY A 1 86 ? 11.345 10.883 -17.184 1.00 83.12 86 GLY A N 1
ATOM 687 C CA . GLY A 1 86 ? 10.238 10.196 -17.842 1.00 83.12 86 GLY A CA 1
ATOM 688 C C . GLY A 1 86 ? 9.416 9.288 -16.928 1.00 83.12 86 GLY A C 1
ATOM 689 O O . GLY A 1 86 ? 8.535 8.592 -17.436 1.00 83.12 86 GLY A O 1
ATOM 690 N N . TYR A 1 87 ? 9.661 9.291 -15.615 1.00 88.12 87 TYR A N 1
ATOM 691 C CA . TYR A 1 87 ? 8.846 8.539 -14.662 1.00 88.12 87 TYR A CA 1
ATOM 692 C C . TYR A 1 87 ? 7.517 9.240 -14.449 1.00 88.12 87 TYR A C 1
ATOM 694 O O . TYR A 1 87 ? 7.457 10.466 -14.387 1.00 88.12 87 TYR A O 1
ATOM 702 N N . GLN A 1 88 ? 6.460 8.457 -14.284 1.00 90.81 88 GLN A N 1
ATOM 703 C CA . GLN A 1 88 ? 5.182 8.955 -13.813 1.00 90.81 88 GLN A CA 1
ATOM 704 C C . GLN A 1 88 ? 5.266 9.140 -12.292 1.00 90.81 88 GLN A C 1
ATOM 706 O O . GLN A 1 88 ? 5.745 8.257 -11.578 1.00 90.81 88 GLN A O 1
ATOM 711 N N . VAL A 1 89 ? 4.831 10.298 -11.802 1.00 91.06 89 VAL A N 1
ATOM 712 C CA . VAL A 1 89 ? 4.640 10.533 -10.369 1.00 91.06 89 VAL A CA 1
ATOM 713 C C . VAL A 1 89 ? 3.143 10.533 -10.105 1.00 91.06 89 VAL A C 1
ATOM 715 O O . VAL A 1 89 ? 2.406 11.222 -10.809 1.00 91.06 89 VAL A O 1
ATOM 718 N N . SER A 1 90 ? 2.707 9.753 -9.124 1.00 91.25 90 SER A N 1
ATOM 719 C CA . SER A 1 90 ? 1.319 9.686 -8.674 1.00 91.25 90 SER A CA 1
ATOM 720 C C . SER A 1 90 ? 1.257 9.930 -7.170 1.00 91.25 90 SER A C 1
ATOM 722 O O . SER A 1 90 ? 2.168 9.530 -6.443 1.00 91.25 90 SER A O 1
ATOM 724 N N . TRP A 1 91 ? 0.204 10.598 -6.718 1.00 90.69 91 TRP A N 1
ATOM 725 C CA . TRP A 1 91 ? -0.122 10.775 -5.301 1.00 90.69 91 TRP A CA 1
ATOM 726 C C . TRP A 1 91 ? -1.299 9.887 -4.955 1.00 90.69 91 TRP A C 1
ATOM 728 O O . TRP A 1 91 ? -2.063 9.534 -5.846 1.00 90.69 91 TRP A O 1
ATOM 738 N N . PHE A 1 92 ? -1.447 9.493 -3.699 1.00 90.56 92 PHE A N 1
ATOM 739 C CA . PHE A 1 92 ? -2.586 8.671 -3.305 1.00 90.56 92 PHE A CA 1
ATOM 740 C C . PHE A 1 92 ? -3.677 9.522 -2.666 1.00 90.56 92 PHE A C 1
ATOM 742 O O . PHE A 1 92 ? -3.400 10.525 -2.010 1.00 90.56 92 PHE A O 1
ATOM 749 N N . SER A 1 93 ? -4.929 9.129 -2.833 1.00 88.38 93 SER A N 1
ATOM 750 C CA . SER A 1 93 ? -6.050 9.759 -2.146 1.00 88.38 93 SER A CA 1
ATOM 751 C C . SER A 1 93 ? -7.092 8.732 -1.759 1.00 88.38 93 SER A C 1
ATOM 753 O O . SER A 1 93 ? -7.273 7.717 -2.427 1.00 88.38 93 SER A O 1
ATOM 755 N N . VAL A 1 94 ? -7.742 8.982 -0.626 1.00 88.25 94 VAL A N 1
ATOM 756 C CA . VAL A 1 94 ? -8.871 8.175 -0.172 1.00 88.25 94 VAL A CA 1
ATOM 757 C C . VAL A 1 94 ? -10.142 8.774 -0.761 1.00 88.25 94 VAL A C 1
ATOM 759 O O . VAL A 1 94 ? -10.444 9.952 -0.549 1.00 88.25 94 VAL A O 1
ATOM 762 N N . GLU A 1 95 ? -10.886 7.954 -1.491 1.00 85.81 95 GLU A N 1
ATOM 763 C CA . GLU A 1 95 ? -12.169 8.303 -2.092 1.00 85.81 95 GLU A CA 1
ATOM 764 C C . GLU A 1 95 ? -13.269 7.363 -1.590 1.00 85.81 95 GLU A C 1
ATOM 766 O O . GLU A 1 95 ? -13.025 6.194 -1.303 1.00 85.81 95 GLU A O 1
ATOM 771 N N . ARG A 1 96 ? -14.508 7.859 -1.507 1.00 83.06 96 ARG A N 1
ATOM 772 C CA . ARG A 1 96 ? -15.677 7.009 -1.243 1.00 83.06 96 ARG A CA 1
ATOM 773 C C . ARG A 1 96 ? -16.144 6.327 -2.526 1.00 83.06 96 ARG A C 1
ATOM 775 O O . ARG A 1 96 ? -16.346 6.991 -3.542 1.00 83.06 96 ARG A O 1
ATOM 782 N N . THR A 1 97 ? -16.385 5.022 -2.456 1.00 78.12 97 THR A N 1
ATOM 783 C CA . THR A 1 97 ? -16.860 4.200 -3.585 1.00 78.12 97 THR A CA 1
ATOM 784 C C . THR A 1 97 ? -18.344 4.411 -3.873 1.00 78.12 97 THR A C 1
ATOM 786 O O . THR A 1 97 ? -18.761 4.375 -5.032 1.00 78.12 97 THR A O 1
ATOM 789 N N . ASN A 1 98 ? -19.154 4.654 -2.835 1.00 65.62 98 ASN A N 1
ATOM 790 C CA . ASN A 1 98 ? -20.595 4.834 -2.973 1.00 65.62 98 ASN A CA 1
ATOM 791 C C . ASN A 1 98 ? -20.970 6.324 -2.980 1.00 65.62 98 ASN A C 1
ATOM 793 O O . ASN A 1 98 ? -20.758 7.050 -2.008 1.00 65.62 98 ASN A O 1
ATOM 797 N N . SER A 1 99 ? -21.550 6.786 -4.091 1.00 50.78 99 SER A N 1
ATOM 798 C CA . SER A 1 99 ? -22.017 8.170 -4.264 1.00 50.78 99 SER A CA 1
ATOM 799 C C . SER A 1 99 ? -23.225 8.514 -3.387 1.00 50.78 99 SER A C 1
ATOM 801 O O . SER A 1 99 ? -23.511 9.690 -3.156 1.00 50.78 99 SER A O 1
ATOM 803 N N . GLU A 1 100 ? -23.943 7.501 -2.897 1.00 56.66 100 GLU A N 1
ATOM 804 C CA . GLU A 1 100 ? -24.925 7.659 -1.829 1.00 56.66 100 GLU A CA 1
ATOM 805 C C . GLU A 1 100 ? -24.198 7.491 -0.496 1.00 56.66 100 GLU A C 1
ATOM 807 O O . GLU A 1 100 ? -23.553 6.473 -0.261 1.00 56.66 100 GLU A O 1
ATOM 812 N N . LYS A 1 101 ? -24.260 8.521 0.356 1.00 62.03 101 LYS A N 1
ATOM 813 C CA . LYS A 1 101 ? -23.626 8.567 1.679 1.00 62.03 101 LYS A CA 1
ATOM 814 C C . LYS A 1 101 ? -24.174 7.447 2.572 1.00 62.03 101 LYS A C 1
ATOM 816 O O . LYS A 1 101 ? -25.061 7.701 3.386 1.00 62.03 101 LYS A O 1
ATOM 821 N N . THR A 1 102 ? -23.669 6.222 2.418 1.00 72.38 102 THR A N 1
ATOM 822 C CA . THR A 1 102 ? -23.865 5.153 3.396 1.00 72.38 102 THR A CA 1
ATOM 823 C C . THR A 1 102 ? -23.471 5.736 4.748 1.00 72.38 102 THR A C 1
ATOM 825 O O . THR A 1 102 ? -22.347 6.222 4.911 1.00 72.38 102 THR A O 1
ATOM 828 N N . ARG A 1 103 ? -24.431 5.780 5.674 1.00 77.25 103 ARG A N 1
ATOM 829 C CA . ARG A 1 103 ? -24.196 6.304 7.018 1.00 77.25 103 ARG A CA 1
ATOM 830 C C . ARG A 1 103 ? -23.409 5.259 7.775 1.00 77.25 103 ARG A C 1
ATOM 832 O O . ARG A 1 103 ? -23.875 4.125 7.888 1.00 77.25 103 ARG A O 1
ATOM 839 N N . VAL A 1 104 ? -22.228 5.652 8.220 1.00 82.69 104 VAL A N 1
ATOM 840 C CA . VAL A 1 104 ? -21.370 4.841 9.075 1.00 82.69 104 VAL A CA 1
ATOM 841 C C . VAL A 1 104 ? -21.707 5.210 10.509 1.00 82.69 104 VAL A C 1
ATOM 843 O O . VAL A 1 104 ? -21.892 6.393 10.788 1.00 82.69 104 VAL A O 1
ATOM 846 N N . LEU A 1 105 ? -21.842 4.218 11.377 1.00 83.19 105 LEU A N 1
ATOM 847 C CA . LEU A 1 105 ? -22.162 4.407 12.784 1.00 83.19 105 LEU A CA 1
ATOM 848 C C . LEU A 1 105 ? -20.956 4.061 13.657 1.00 83.19 105 LEU A C 1
ATOM 850 O O . LEU A 1 105 ? -20.168 3.180 13.298 1.00 83.19 105 LEU A O 1
ATOM 854 N N . ASP A 1 106 ? -20.816 4.758 14.780 1.00 82.19 106 ASP A N 1
ATOM 855 C CA . ASP A 1 106 ? -19.887 4.385 15.842 1.00 82.19 106 ASP A CA 1
ATOM 856 C C . ASP A 1 106 ? -20.475 3.294 16.753 1.00 82.19 106 ASP A C 1
ATOM 858 O O . ASP A 1 106 ? -21.553 2.750 16.501 1.00 82.19 106 ASP A O 1
ATOM 862 N N . GLU A 1 107 ? -19.738 2.943 17.809 1.00 78.31 107 GLU A N 1
ATOM 863 C CA . GLU A 1 107 ? -20.134 1.909 18.771 1.00 78.31 107 GLU A CA 1
ATOM 864 C C . GLU A 1 107 ? -21.420 2.254 19.543 1.00 78.31 107 GLU A C 1
ATOM 866 O O . GLU A 1 107 ? -22.122 1.346 19.994 1.00 78.31 107 GLU A O 1
ATOM 871 N N . ASP A 1 108 ? -21.745 3.544 19.675 1.00 81.44 108 ASP A N 1
ATOM 872 C CA . ASP A 1 108 ? -22.957 4.030 20.339 1.00 81.44 108 ASP A CA 1
ATOM 873 C C . ASP A 1 108 ? -24.159 4.092 19.372 1.00 81.44 108 ASP A C 1
ATOM 875 O O . ASP A 1 108 ? -25.299 4.331 19.789 1.00 81.44 108 ASP A O 1
ATOM 879 N N . GLY A 1 109 ? -23.932 3.803 18.085 1.00 77.25 109 GLY A N 1
ATOM 880 C CA . GLY A 1 109 ? -24.936 3.862 17.027 1.00 77.25 109 GLY A CA 1
ATOM 881 C C . GLY A 1 109 ? -25.154 5.272 16.47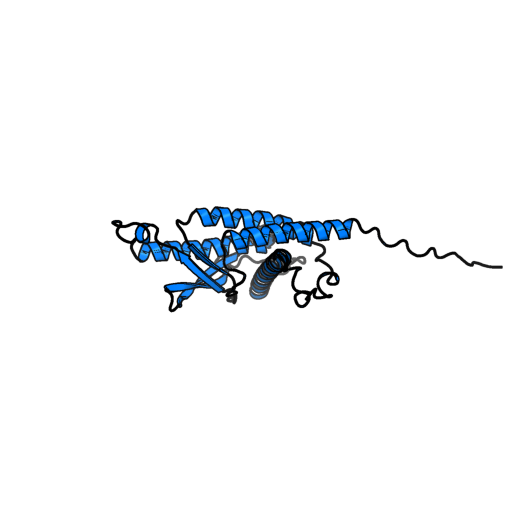5 1.00 77.25 109 GLY A C 1
ATOM 882 O O . GLY A 1 109 ? -26.131 5.492 15.748 1.00 77.25 109 GLY A O 1
ATOM 883 N N . ASP A 1 110 ? -24.269 6.216 16.800 1.00 83.50 110 ASP A N 1
ATOM 884 C CA . ASP A 1 110 ? -24.307 7.584 16.301 1.00 83.50 110 ASP A CA 1
ATOM 885 C C . ASP A 1 110 ? -23.607 7.681 14.939 1.00 83.50 110 ASP A C 1
ATOM 887 O O . ASP A 1 110 ? -22.640 6.982 14.643 1.00 83.50 110 ASP A O 1
ATOM 891 N N . GLU A 1 111 ? -24.123 8.543 14.057 1.00 85.50 111 GLU A N 1
ATOM 892 C CA . GLU A 1 111 ? -23.554 8.721 12.718 1.00 85.50 111 GLU A CA 1
ATOM 893 C C . GLU A 1 111 ? -22.160 9.356 12.803 1.00 85.50 111 GLU A C 1
ATOM 895 O O . GLU A 1 111 ? -22.007 10.495 13.252 1.00 85.50 111 GLU A O 1
ATOM 900 N N . ILE A 1 112 ? -21.154 8.637 12.303 1.00 84.31 112 ILE A N 1
ATOM 901 C CA . ILE A 1 112 ? -19.787 9.133 12.180 1.00 84.31 112 ILE A CA 1
ATOM 902 C C . ILE A 1 112 ? -19.749 10.187 11.081 1.00 84.31 112 ILE A C 1
ATOM 904 O O . ILE A 1 112 ? -20.176 9.959 9.942 1.00 84.31 112 ILE A O 1
ATOM 908 N N . ASP A 1 113 ? -19.175 11.341 11.415 1.00 85.19 113 ASP A N 1
ATOM 909 C CA . ASP A 1 113 ? -18.930 12.387 10.438 1.00 85.19 113 ASP A CA 1
ATOM 910 C C . ASP A 1 113 ? -18.070 11.868 9.273 1.00 85.19 113 ASP A C 1
ATOM 912 O O . ASP A 1 113 ? -17.096 11.127 9.438 1.00 85.19 113 ASP A O 1
ATOM 916 N N . ALA A 1 114 ? -18.440 12.265 8.057 1.00 81.44 114 ALA A N 1
ATOM 917 C CA . ALA A 1 114 ? -17.812 11.725 6.867 1.00 81.44 114 ALA A CA 1
ATOM 918 C C . ALA A 1 114 ? -16.320 12.071 6.752 1.00 81.44 114 ALA A C 1
ATOM 920 O O . ALA A 1 114 ? -15.560 11.253 6.231 1.00 81.44 114 ALA A O 1
ATOM 921 N N . GLU A 1 115 ? -15.926 13.249 7.239 1.00 82.44 115 GLU A N 1
ATOM 922 C CA . GLU A 1 115 ? -14.544 13.718 7.279 1.00 82.44 115 GLU A CA 1
ATOM 923 C C . GLU A 1 115 ? -13.749 12.969 8.349 1.00 82.44 115 GLU A C 1
ATOM 925 O O . GLU A 1 115 ? -12.619 12.566 8.081 1.00 82.44 115 GLU A O 1
ATOM 930 N N . LEU A 1 116 ? -14.346 12.699 9.516 1.00 84.25 116 LEU A N 1
ATOM 931 C CA . LEU A 1 116 ? -13.715 11.872 10.552 1.00 84.25 116 LEU A CA 1
ATOM 932 C C . LEU A 1 116 ? -13.432 10.453 10.050 1.00 84.25 116 LEU A C 1
ATOM 934 O O . LEU A 1 116 ? -12.326 9.953 10.237 1.00 84.25 116 LEU A O 1
ATOM 938 N N . PHE A 1 117 ? -14.385 9.835 9.351 1.00 86.12 117 PHE A N 1
ATOM 939 C CA . PHE A 1 117 ? -14.196 8.504 8.771 1.00 86.12 117 PHE A CA 1
ATOM 940 C C . PHE A 1 117 ? -13.079 8.473 7.709 1.00 86.12 117 PHE A C 1
ATOM 942 O O . PHE A 1 117 ? -12.247 7.565 7.701 1.00 86.12 117 PHE A O 1
ATOM 949 N N . GLU A 1 118 ? -13.014 9.485 6.834 1.00 86.56 118 GLU A N 1
ATOM 950 C CA . GLU A 1 118 ? -11.915 9.631 5.865 1.00 86.56 118 GLU A CA 1
ATOM 951 C C . GLU A 1 118 ? -10.560 9.859 6.567 1.00 86.56 118 GLU A C 1
ATOM 953 O O . GLU A 1 118 ? -9.549 9.295 6.145 1.00 86.56 118 GLU A O 1
ATOM 958 N N . CYS A 1 119 ? -10.530 10.634 7.658 1.00 86.06 119 CYS A N 1
ATOM 959 C CA . CYS A 1 119 ? -9.330 10.838 8.477 1.00 86.06 119 CYS A CA 1
ATOM 960 C C . CYS A 1 119 ? -8.856 9.543 9.152 1.00 86.06 119 CYS A C 1
ATOM 962 O O . CYS A 1 119 ? -7.656 9.291 9.230 1.00 86.06 119 CYS A O 1
ATOM 964 N N . GLU A 1 120 ? -9.774 8.700 9.619 1.00 90.62 120 GLU A N 1
ATOM 965 C CA . GLU A 1 120 ? -9.436 7.408 10.219 1.00 90.62 120 GLU A CA 1
ATOM 966 C C . GLU A 1 120 ? -8.830 6.452 9.180 1.00 90.62 120 GLU A C 1
ATOM 968 O O . GLU A 1 120 ? -7.835 5.772 9.438 1.00 90.62 120 GLU A O 1
ATOM 973 N N . ALA A 1 121 ? -9.385 6.453 7.964 1.00 91.25 121 ALA A N 1
ATOM 974 C CA . ALA A 1 121 ? -8.839 5.693 6.845 1.00 91.25 121 ALA A CA 1
ATOM 975 C C . ALA A 1 121 ? -7.436 6.169 6.460 1.00 91.25 121 ALA A C 1
ATOM 977 O O . ALA A 1 121 ? -6.555 5.346 6.206 1.00 91.25 121 ALA A O 1
ATOM 978 N N . TYR A 1 122 ? -7.227 7.487 6.463 1.00 89.94 122 TYR A N 1
ATOM 979 C CA . TYR A 1 122 ? -5.925 8.114 6.265 1.00 89.94 122 TYR A CA 1
ATOM 980 C C . TYR A 1 122 ? -4.922 7.686 7.343 1.00 89.94 122 TYR A C 1
ATOM 982 O O . TYR A 1 122 ? -3.794 7.321 7.015 1.00 89.94 122 TYR A O 1
ATOM 990 N N . GLN A 1 123 ? -5.323 7.695 8.617 1.00 90.94 123 GLN A N 1
ATOM 991 C CA . GLN A 1 123 ? -4.443 7.314 9.720 1.00 90.94 123 GLN A CA 1
ATOM 992 C C . GLN A 1 123 ? -4.006 5.853 9.605 1.00 90.94 123 GLN A C 1
ATOM 994 O O . GLN A 1 123 ? -2.816 5.571 9.683 1.00 90.94 123 GLN A O 1
ATOM 999 N N . ARG A 1 124 ? -4.932 4.934 9.306 1.00 93.31 124 ARG A N 1
ATOM 1000 C CA . ARG A 1 124 ? -4.588 3.515 9.115 1.00 93.31 124 ARG A CA 1
ATOM 1001 C C . ARG A 1 124 ? -3.615 3.277 7.966 1.00 93.31 124 ARG A C 1
ATOM 1003 O O . ARG A 1 124 ? -2.783 2.377 8.041 1.00 93.31 124 ARG A O 1
ATOM 1010 N N . ILE A 1 125 ? -3.703 4.080 6.905 1.00 94.00 125 ILE A N 1
ATOM 1011 C CA . ILE A 1 125 ? -2.730 4.034 5.811 1.00 94.00 125 ILE A CA 1
ATOM 1012 C C . ILE A 1 125 ? -1.335 4.417 6.321 1.00 94.00 125 ILE A C 1
ATOM 1014 O O . ILE A 1 125 ? -0.371 3.728 5.997 1.00 94.00 125 ILE A O 1
ATOM 1018 N N . TRP A 1 126 ? -1.213 5.459 7.147 1.00 91.06 126 TRP A N 1
ATOM 1019 C CA . TRP A 1 126 ? 0.068 5.809 7.768 1.00 91.06 126 TRP A CA 1
ATOM 1020 C C . TRP A 1 126 ? 0.557 4.752 8.751 1.00 91.06 126 TRP A C 1
ATOM 1022 O O . TRP A 1 126 ? 1.722 4.386 8.679 1.00 91.06 126 TRP A O 1
ATOM 1032 N N . ASP A 1 127 ? -0.319 4.162 9.562 1.00 91.31 127 ASP A N 1
ATOM 1033 C CA . ASP A 1 127 ? 0.061 3.075 10.473 1.00 91.31 127 ASP A CA 1
ATOM 1034 C C . ASP A 1 127 ? 0.602 1.845 9.711 1.00 91.31 127 ASP A C 1
ATOM 1036 O O . ASP A 1 127 ? 1.459 1.106 10.212 1.00 91.31 127 ASP A O 1
ATOM 1040 N N . ALA A 1 128 ? 0.108 1.607 8.490 1.00 93.50 128 ALA A N 1
ATOM 1041 C CA . ALA A 1 128 ? 0.639 0.591 7.585 1.00 93.50 128 ALA A CA 1
ATOM 1042 C C . ALA A 1 128 ? 1.993 0.998 6.985 1.00 93.50 128 ALA A C 1
ATOM 1044 O O . ALA A 1 128 ? 2.890 0.162 6.892 1.00 93.50 128 ALA A O 1
ATOM 1045 N N . VAL A 1 129 ? 2.171 2.267 6.608 1.00 91.88 129 VAL A N 1
ATOM 1046 C CA . VAL A 1 129 ? 3.461 2.800 6.135 1.00 91.88 129 VAL A CA 1
ATOM 1047 C C . VAL A 1 129 ? 4.522 2.730 7.236 1.00 91.88 129 VAL A C 1
ATOM 1049 O O . VAL A 1 129 ? 5.620 2.242 6.980 1.00 91.88 129 VAL A O 1
ATOM 1052 N N . ASP A 1 130 ? 4.185 3.114 8.464 1.00 90.06 130 ASP A N 1
ATOM 1053 C CA . ASP A 1 130 ? 5.069 3.034 9.629 1.00 90.06 130 ASP A CA 1
ATOM 1054 C C . ASP A 1 130 ? 5.455 1.584 9.938 1.00 90.06 130 ASP A C 1
ATOM 1056 O O . ASP A 1 130 ? 6.607 1.292 10.258 1.00 90.06 130 ASP A O 1
ATOM 1060 N N . LEU A 1 131 ? 4.521 0.638 9.775 1.00 92.06 131 LEU A N 1
ATOM 1061 C CA . LEU A 1 131 ? 4.828 -0.789 9.884 1.00 92.06 131 LEU A CA 1
ATOM 1062 C C . LEU A 1 131 ? 5.826 -1.241 8.811 1.00 92.06 131 LEU A C 1
ATOM 1064 O O . LEU A 1 131 ? 6.731 -2.019 9.112 1.00 92.06 131 LEU A O 1
ATOM 1068 N N . LEU A 1 132 ? 5.668 -0.781 7.567 1.00 93.88 132 LEU A N 1
ATOM 1069 C CA . LEU A 1 132 ? 6.596 -1.113 6.486 1.00 93.88 132 LEU A CA 1
ATOM 1070 C C . LEU A 1 132 ? 7.992 -0.538 6.751 1.00 93.88 132 LEU A C 1
ATOM 1072 O O . LEU A 1 132 ? 8.971 -1.241 6.515 1.00 93.88 132 LEU A O 1
ATOM 1076 N N . TRP A 1 133 ? 8.085 0.685 7.275 1.00 91.06 133 TRP A N 1
ATOM 1077 C CA . TRP A 1 133 ? 9.349 1.281 7.719 1.00 91.06 133 TRP A CA 1
ATOM 1078 C C . TRP A 1 133 ? 9.993 0.486 8.846 1.00 91.06 133 TRP A C 1
ATOM 1080 O O . TRP A 1 133 ? 11.147 0.089 8.731 1.00 91.06 133 TRP A O 1
ATOM 1090 N N . LEU A 1 134 ? 9.226 0.152 9.884 1.00 90.56 134 LEU A N 1
ATOM 1091 C CA . LEU A 1 134 ? 9.714 -0.658 10.996 1.00 90.56 134 LEU A CA 1
ATOM 1092 C C . LEU A 1 134 ? 10.285 -1.997 10.507 1.00 90.56 134 LEU A C 1
ATOM 1094 O O . LEU A 1 134 ? 11.337 -2.436 10.977 1.00 90.56 134 LEU A O 1
ATOM 1098 N N . ILE A 1 135 ? 9.600 -2.653 9.566 1.00 92.75 135 ILE A N 1
ATOM 1099 C CA . ILE A 1 135 ? 10.085 -3.883 8.934 1.00 92.75 135 ILE A CA 1
ATOM 1100 C C . ILE A 1 135 ? 11.381 -3.612 8.165 1.00 92.75 135 ILE A C 1
ATOM 1102 O O . ILE A 1 135 ? 12.348 -4.344 8.358 1.00 92.75 135 ILE A O 1
ATOM 1106 N N . PHE A 1 136 ? 11.407 -2.584 7.318 1.00 90.75 136 PHE A N 1
ATOM 1107 C CA . PHE A 1 136 ? 12.566 -2.239 6.500 1.00 90.75 136 PHE A CA 1
ATOM 1108 C C . PHE A 1 136 ? 13.817 -1.979 7.353 1.00 90.75 136 PHE A C 1
ATOM 1110 O O . PHE A 1 136 ? 14.830 -2.647 7.152 1.00 90.75 136 PHE A O 1
ATOM 1117 N N . ASP A 1 137 ? 13.710 -1.121 8.369 1.00 88.62 137 ASP A N 1
ATOM 1118 C CA . ASP A 1 137 ? 14.812 -0.749 9.267 1.00 88.62 137 ASP A CA 1
ATOM 1119 C C . ASP A 1 137 ? 15.372 -1.958 10.024 1.00 88.62 137 ASP A C 1
ATOM 1121 O O . ASP A 1 137 ? 16.576 -2.087 10.236 1.00 88.62 137 ASP A O 1
ATOM 1125 N N . ASN A 1 138 ? 14.503 -2.895 10.420 1.00 88.31 138 ASN A N 1
ATOM 1126 C CA . ASN A 1 138 ? 14.951 -4.129 11.065 1.00 88.31 138 ASN A CA 1
ATOM 1127 C C . ASN A 1 138 ? 15.546 -5.123 10.061 1.00 88.31 138 ASN A C 1
ATOM 1129 O O . ASN A 1 138 ? 16.232 -6.050 10.483 1.00 88.31 138 ASN A O 1
ATOM 1133 N N . GLY A 1 139 ? 15.279 -4.976 8.764 1.00 85.62 139 GLY A N 1
ATOM 1134 C CA . GLY A 1 139 ? 15.781 -5.837 7.700 1.00 85.62 139 GLY A CA 1
ATOM 1135 C C . GLY A 1 139 ? 17.163 -5.454 7.187 1.00 85.62 139 GLY A C 1
ATOM 1136 O O . GLY A 1 139 ? 17.896 -6.337 6.742 1.00 85.62 139 GLY A O 1
ATOM 1137 N N . GLU A 1 140 ? 17.538 -4.176 7.270 1.00 81.94 140 GLU A N 1
ATOM 1138 C CA . GLU A 1 140 ? 18.856 -3.723 6.829 1.00 81.94 140 GLU A CA 1
ATOM 1139 C C . GLU A 1 140 ? 19.976 -4.444 7.605 1.00 81.94 140 GLU A C 1
ATOM 1141 O O . GLU A 1 140 ? 19.927 -4.651 8.823 1.00 81.94 140 GLU A O 1
ATOM 1146 N N . GLU A 1 141 ? 20.987 -4.926 6.880 1.00 64.12 141 GLU A N 1
ATOM 1147 C CA . GLU A 1 141 ? 22.215 -5.427 7.492 1.00 64.12 141 GLU A CA 1
ATOM 1148 C C . GLU A 1 141 ? 23.010 -4.216 7.979 1.00 64.12 141 GLU A C 1
ATOM 1150 O O . GLU A 1 141 ? 23.594 -3.485 7.180 1.00 64.12 141 GLU A O 1
ATOM 1155 N N . TYR A 1 142 ? 23.038 -4.001 9.293 1.00 56.12 142 TYR A N 1
ATOM 1156 C CA . TYR A 1 142 ? 24.046 -3.134 9.885 1.00 56.12 142 TYR A CA 1
ATOM 1157 C C . TYR A 1 142 ? 25.413 -3.755 9.590 1.00 56.12 142 TYR A C 1
ATOM 1159 O O . TYR A 1 142 ? 25.645 -4.928 9.892 1.00 56.12 142 TYR A O 1
ATOM 1167 N N . ASP A 1 143 ? 26.314 -2.996 8.966 1.00 49.06 143 ASP A N 1
ATOM 1168 C CA . ASP A 1 143 ? 27.703 -3.421 8.840 1.00 49.06 143 ASP A CA 1
ATOM 1169 C C . ASP A 1 143 ? 28.330 -3.438 10.240 1.00 49.06 143 ASP A C 1
ATOM 1171 O O . ASP A 1 143 ? 28.805 -2.419 10.744 1.00 49.06 143 ASP A O 1
ATOM 1175 N N . ASP A 1 144 ? 28.323 -4.616 10.869 1.00 50.47 144 ASP A N 1
ATOM 1176 C CA . ASP A 1 144 ? 28.912 -4.890 12.186 1.00 50.47 144 ASP A CA 1
ATOM 1177 C C . ASP A 1 144 ? 30.420 -4.554 12.258 1.00 50.47 144 ASP A C 1
ATOM 1179 O O . ASP A 1 144 ? 31.021 -4.572 13.340 1.00 50.47 144 ASP A O 1
ATOM 1183 N N . SER A 1 145 ? 31.053 -4.268 11.114 1.00 47.38 145 SER A N 1
ATOM 1184 C CA . SER A 1 145 ? 32.475 -3.943 10.991 1.00 47.38 145 SER A CA 1
ATOM 1185 C C . SER A 1 145 ? 32.799 -2.482 11.310 1.00 47.38 145 SER A C 1
ATOM 1187 O O . SER A 1 145 ? 33.965 -2.183 11.586 1.00 47.38 145 SER A O 1
ATOM 1189 N N . ASP A 1 146 ? 31.813 -1.580 11.275 1.00 46.34 146 ASP A N 1
ATOM 1190 C CA . ASP A 1 146 ? 32.013 -0.160 11.560 1.00 46.34 146 ASP A CA 1
ATOM 1191 C C . ASP A 1 146 ? 31.549 0.174 12.995 1.00 46.34 146 ASP A C 1
ATOM 1193 O O . ASP A 1 146 ? 30.349 0.197 13.284 1.00 46.34 146 ASP A O 1
ATOM 1197 N N . PRO A 1 147 ? 32.482 0.418 13.937 1.00 49.59 147 PRO A N 1
ATOM 1198 C CA . PRO A 1 147 ? 32.139 0.750 15.314 1.00 49.59 147 PRO A CA 1
ATOM 1199 C C . PRO A 1 147 ? 31.398 2.089 15.454 1.00 49.59 147 PRO A C 1
ATOM 1201 O O . PRO A 1 147 ? 30.796 2.282 16.508 1.00 49.59 147 PRO A O 1
ATOM 1204 N N . ASP A 1 148 ? 31.398 2.963 14.435 1.00 50.41 148 ASP A N 1
ATOM 1205 C CA . ASP A 1 148 ? 30.564 4.178 14.379 1.00 50.41 148 ASP A CA 1
ATOM 1206 C C . ASP A 1 148 ? 29.156 3.899 13.805 1.00 50.41 148 ASP A C 1
ATOM 1208 O O . ASP A 1 148 ? 28.207 4.591 14.169 1.00 50.41 148 ASP A O 1
ATOM 1212 N N . ASN A 1 149 ? 28.957 2.822 13.025 1.00 43.81 149 ASN A N 1
ATOM 1213 C CA . ASN A 1 149 ? 27.612 2.302 12.698 1.00 43.81 149 ASN A CA 1
ATOM 1214 C C . ASN A 1 149 ? 26.978 1.520 13.852 1.00 43.81 149 ASN A C 1
ATOM 1216 O O . ASN A 1 149 ? 25.819 1.112 13.760 1.00 43.81 149 ASN A O 1
ATOM 1220 N N . ARG A 1 150 ? 27.656 1.435 15.007 1.00 42.84 150 ARG A N 1
ATOM 1221 C CA . ARG A 1 150 ? 26.990 1.233 16.302 1.00 42.84 150 ARG A CA 1
ATOM 1222 C C . ARG A 1 150 ? 26.191 2.462 16.740 1.00 42.84 150 ARG A C 1
ATOM 1224 O O . ARG A 1 150 ? 25.993 2.669 17.934 1.00 42.84 150 ARG A O 1
ATOM 1231 N N . HIS A 1 151 ? 25.553 3.152 15.804 1.00 40.41 151 HIS A N 1
ATOM 1232 C CA . HIS A 1 151 ? 24.175 3.570 16.011 1.00 40.41 151 HIS A CA 1
ATOM 1233 C C . HIS A 1 151 ? 23.264 2.326 16.135 1.00 40.41 151 HIS A C 1
ATOM 1235 O O . HIS A 1 151 ? 22.231 2.205 15.487 1.00 40.41 151 HIS A O 1
ATOM 1241 N N . GLN A 1 152 ? 23.599 1.426 17.074 1.00 41.84 152 GLN A N 1
ATOM 1242 C CA . GLN A 1 152 ? 22.607 0.998 18.037 1.00 41.84 152 GLN A CA 1
ATOM 1243 C C . GLN A 1 152 ? 22.049 2.303 18.590 1.00 41.84 152 GLN A C 1
ATOM 1245 O O . GLN A 1 152 ? 22.625 2.912 19.488 1.00 41.84 152 GLN A O 1
ATOM 1250 N N . SER A 1 153 ? 20.962 2.790 17.998 1.00 36.03 153 SER A N 1
ATOM 1251 C CA . SER A 1 153 ? 20.053 3.610 18.768 1.00 36.03 153 SER A CA 1
ATOM 1252 C C . SER A 1 153 ? 19.737 2.754 19.985 1.00 36.03 153 SER A C 1
ATOM 1254 O O . SER A 1 153 ? 18.988 1.784 19.883 1.00 36.03 153 SER A O 1
ATOM 1256 N N . GLU A 1 154 ? 20.350 3.080 21.124 1.00 35.09 154 GLU A N 1
ATOM 1257 C CA . GLU A 1 154 ? 20.006 2.521 22.433 1.00 35.09 154 GLU A CA 1
ATOM 1258 C C . GLU A 1 154 ? 18.486 2.644 22.690 1.00 35.09 154 GLU A C 1
ATOM 1260 O O . GLU A 1 154 ? 17.961 1.961 23.555 1.00 35.09 154 GLU A O 1
ATOM 1265 N N . SER A 1 155 ? 17.749 3.411 21.869 1.00 39.72 155 SER A N 1
ATOM 1266 C CA . SER A 1 155 ? 16.290 3.477 21.847 1.00 39.72 155 SER A CA 1
ATOM 1267 C C . SER A 1 155 ? 15.555 2.306 21.169 1.00 39.72 155 SER A C 1
ATOM 1269 O O . SER A 1 155 ? 14.412 2.058 21.529 1.00 39.72 155 SER A O 1
ATOM 1271 N N . SER A 1 156 ? 16.120 1.553 20.208 1.00 43.03 156 SER A N 1
ATOM 1272 C CA . SER A 1 156 ? 15.298 0.602 19.417 1.00 43.03 156 SER A CA 1
ATOM 1273 C C . SER A 1 156 ? 15.018 -0.728 20.125 1.00 43.03 156 SER A C 1
ATOM 1275 O O . SER A 1 156 ? 14.040 -1.403 19.796 1.00 43.03 156 SER A O 1
ATOM 1277 N N . TYR A 1 157 ? 15.847 -1.099 21.107 1.00 44.12 157 TYR A N 1
ATOM 1278 C CA . TYR A 1 157 ? 15.575 -2.191 22.052 1.00 44.12 157 TYR A CA 1
ATOM 1279 C C . TYR A 1 157 ? 14.768 -1.727 23.276 1.00 44.12 157 TYR A C 1
ATOM 1281 O O . TYR A 1 157 ? 14.251 -2.574 24.006 1.00 44.12 157 TYR A O 1
ATOM 1289 N N . GLU A 1 158 ? 14.661 -0.414 23.502 1.00 44.16 158 GLU A N 1
ATOM 1290 C CA . GLU A 1 158 ? 13.929 0.168 24.632 1.00 44.16 158 GLU A CA 1
ATOM 1291 C C . GLU A 1 158 ? 12.498 0.578 24.283 1.00 44.16 158 GLU A C 1
ATOM 1293 O O . GLU A 1 158 ? 11.645 0.553 25.172 1.00 44.16 158 GLU A O 1
ATOM 1298 N N . ASP A 1 159 ? 12.198 0.887 23.017 1.00 54.53 159 ASP A N 1
ATOM 1299 C CA . ASP A 1 159 ? 10.823 1.169 22.624 1.00 54.53 159 ASP A CA 1
ATOM 1300 C C . ASP A 1 159 ? 9.982 -0.117 22.687 1.00 54.53 159 ASP A C 1
ATOM 1302 O O . ASP A 1 159 ? 10.289 -1.110 22.009 1.00 54.53 159 ASP A O 1
ATOM 1306 N N . PRO A 1 160 ? 8.920 -0.141 23.514 1.00 62.56 160 PRO A N 1
ATOM 1307 C CA . PRO A 1 160 ? 8.062 -1.304 23.614 1.00 62.56 160 PRO A CA 1
ATOM 1308 C C . PRO A 1 160 ? 7.431 -1.574 22.249 1.00 62.56 160 PRO A C 1
ATOM 1310 O O . PRO A 1 160 ? 6.772 -0.712 21.666 1.00 62.56 160 PRO A O 1
ATOM 1313 N N . LEU A 1 161 ? 7.630 -2.794 21.743 1.00 71.31 161 LEU A N 1
ATOM 1314 C CA . LEU A 1 161 ? 6.978 -3.238 20.515 1.00 71.31 161 LEU A CA 1
ATOM 1315 C C . LEU A 1 161 ? 5.454 -3.100 20.668 1.00 71.31 161 LEU A C 1
ATOM 1317 O O . LEU A 1 161 ? 4.929 -3.393 21.750 1.00 71.31 161 LEU A O 1
ATOM 1321 N N . PRO A 1 162 ? 4.729 -2.713 19.602 1.00 72.75 162 PRO A N 1
ATOM 1322 C CA . PRO A 1 162 ? 3.278 -2.665 19.642 1.00 72.75 162 PRO A CA 1
ATOM 1323 C C . PRO A 1 162 ? 2.706 -4.013 20.114 1.00 72.75 162 PRO A C 1
ATOM 1325 O O . PRO A 1 162 ? 3.144 -5.065 19.633 1.00 72.75 162 PRO A O 1
ATOM 1328 N N . PRO A 1 163 ? 1.733 -4.025 21.038 1.00 70.50 163 PRO A N 1
ATOM 1329 C CA . PRO A 1 163 ? 1.201 -5.263 21.613 1.00 70.50 163 PRO A CA 1
ATOM 1330 C C . PRO A 1 163 ? 0.527 -6.177 20.575 1.00 70.50 163 PRO A C 1
ATOM 1332 O O . PRO A 1 163 ? 0.419 -7.383 20.787 1.00 70.50 163 PRO A O 1
ATOM 1335 N N . ASP A 1 164 ? 0.109 -5.624 19.437 1.00 82.00 164 ASP A N 1
ATOM 1336 C CA . ASP A 1 164 ? -0.507 -6.322 18.308 1.00 82.00 164 ASP A CA 1
ATOM 1337 C C . ASP A 1 164 ? 0.475 -6.632 17.160 1.00 82.00 164 ASP A C 1
ATOM 1339 O O . ASP A 1 164 ? 0.069 -7.161 16.118 1.00 82.00 164 ASP A O 1
ATOM 1343 N N . LEU A 1 165 ? 1.776 -6.359 17.341 1.00 84.50 165 LEU A N 1
ATOM 1344 C CA . LEU A 1 165 ? 2.783 -6.478 16.284 1.00 84.50 165 LEU A CA 1
ATOM 1345 C C . LEU A 1 165 ? 2.836 -7.886 15.678 1.00 84.50 165 LEU A C 1
ATOM 1347 O O . LEU A 1 165 ? 2.987 -8.018 14.470 1.00 84.50 165 LEU A O 1
ATOM 1351 N N . ALA A 1 166 ? 2.651 -8.943 16.476 1.00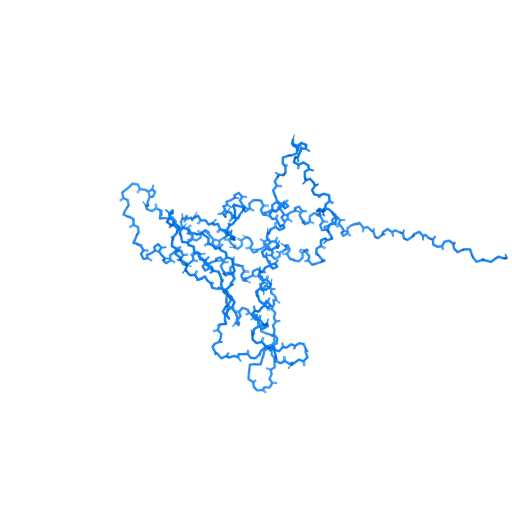 83.81 166 ALA A N 1
ATOM 1352 C CA . ALA A 1 166 ? 2.616 -10.321 15.973 1.00 83.81 166 ALA A CA 1
ATOM 1353 C C . ALA A 1 166 ? 1.553 -10.523 14.877 1.00 83.81 166 ALA A C 1
ATOM 1355 O O . ALA A 1 166 ? 1.805 -11.173 13.861 1.00 83.81 166 ALA A O 1
ATOM 1356 N N . ILE A 1 167 ? 0.359 -9.959 15.090 1.00 84.75 167 ILE A N 1
ATOM 1357 C CA . ILE A 1 167 ? -0.767 -10.059 14.157 1.00 84.75 167 ILE A CA 1
ATOM 1358 C C . ILE A 1 167 ? -0.457 -9.217 12.918 1.00 84.75 167 ILE A C 1
ATOM 1360 O O . ILE A 1 167 ? -0.537 -9.718 11.795 1.00 84.75 167 ILE A O 1
ATOM 1364 N N . ARG A 1 168 ? -0.002 -7.975 13.127 1.00 87.44 168 ARG A N 1
ATOM 1365 C CA . ARG A 1 168 ? 0.369 -7.043 12.053 1.00 87.44 168 ARG A CA 1
ATOM 1366 C C . ARG A 1 168 ? 1.481 -7.590 11.152 1.00 87.44 168 ARG A C 1
ATOM 1368 O O . ARG A 1 168 ? 1.384 -7.466 9.935 1.00 87.44 168 ARG A O 1
ATOM 1375 N N . LEU A 1 169 ? 2.490 -8.264 11.709 1.00 91.00 169 LEU A N 1
ATOM 1376 C CA . LEU A 1 169 ? 3.569 -8.904 10.943 1.00 91.00 169 LEU A CA 1
ATOM 1377 C C . LEU A 1 169 ? 3.062 -10.049 10.064 1.00 91.00 169 LEU A C 1
ATOM 1379 O O . LEU A 1 169 ? 3.534 -10.221 8.940 1.00 91.00 169 LEU A O 1
ATOM 1383 N N . LEU A 1 170 ? 2.100 -10.838 10.547 1.00 88.25 170 LEU A N 1
ATOM 1384 C CA . LEU A 1 170 ? 1.527 -11.930 9.763 1.00 88.25 170 LEU A CA 1
ATOM 1385 C C . LEU A 1 170 ? 0.737 -11.399 8.559 1.00 88.25 170 LEU A C 1
ATOM 1387 O O . LEU A 1 170 ? 0.884 -11.932 7.453 1.00 88.25 170 LEU A O 1
ATOM 1391 N N . THR A 1 171 ? -0.046 -10.336 8.753 1.00 90.50 171 THR A N 1
ATOM 1392 C CA . THR A 1 171 ? -0.727 -9.628 7.658 1.00 90.50 171 THR A CA 1
ATOM 1393 C C . THR A 1 171 ? 0.289 -8.996 6.702 1.00 90.50 171 THR A C 1
ATOM 1395 O O . THR A 1 171 ? 0.203 -9.222 5.494 1.00 90.50 171 THR A O 1
ATOM 1398 N N . ALA A 1 172 ? 1.322 -8.318 7.214 1.00 93.62 172 ALA A N 1
ATOM 1399 C CA . ALA A 1 172 ? 2.371 -7.706 6.398 1.00 93.62 172 ALA A CA 1
ATOM 1400 C C . ALA A 1 172 ? 3.123 -8.730 5.530 1.00 93.62 172 ALA A C 1
ATOM 1402 O O . ALA A 1 172 ? 3.264 -8.517 4.327 1.00 93.62 172 ALA A O 1
ATOM 1403 N N . LYS A 1 173 ? 3.531 -9.885 6.081 1.00 93.56 173 LYS A N 1
ATOM 1404 C CA . LYS A 1 173 ? 4.197 -10.958 5.313 1.00 93.56 173 LYS A CA 1
ATOM 1405 C C . LYS A 1 173 ? 3.347 -11.434 4.133 1.00 93.56 173 LYS A C 1
ATOM 1407 O O . LYS A 1 173 ? 3.849 -11.578 3.019 1.00 93.56 173 LYS A O 1
ATOM 1412 N N . ARG A 1 174 ? 2.052 -11.675 4.360 1.00 93.25 174 ARG A N 1
ATOM 1413 C CA . ARG A 1 174 ? 1.116 -12.092 3.299 1.00 93.25 174 ARG A CA 1
ATOM 1414 C C . ARG A 1 174 ? 0.934 -10.998 2.253 1.00 93.25 174 ARG A C 1
ATOM 1416 O O . ARG A 1 174 ? 0.966 -11.285 1.060 1.00 93.25 174 ARG A O 1
ATOM 1423 N N . SER A 1 175 ? 0.792 -9.761 2.710 1.00 95.00 175 SER A N 1
ATOM 1424 C CA . SER A 1 175 ? 0.633 -8.587 1.860 1.00 95.00 175 SER A CA 1
ATOM 1425 C C . SER A 1 175 ? 1.855 -8.360 0.954 1.00 95.00 175 SER A C 1
ATOM 1427 O O . SER A 1 175 ? 1.706 -8.157 -0.249 1.00 95.00 175 SER A O 1
ATOM 1429 N N . LEU A 1 176 ? 3.077 -8.506 1.480 1.00 96.31 176 LEU A N 1
ATOM 1430 C CA . LEU A 1 176 ? 4.321 -8.407 0.703 1.00 96.31 176 LEU A CA 1
ATOM 1431 C C . LEU A 1 176 ? 4.438 -9.501 -0.368 1.00 96.31 176 LEU A C 1
ATOM 1433 O O . LEU A 1 176 ? 4.860 -9.223 -1.493 1.00 96.31 176 LEU A O 1
ATOM 1437 N N . LEU A 1 177 ? 4.043 -10.738 -0.045 1.00 95.31 177 LEU A N 1
ATOM 1438 C CA . LEU A 1 177 ? 3.987 -11.829 -1.024 1.00 95.31 177 LEU A CA 1
ATOM 1439 C C . LEU A 1 177 ? 3.002 -11.508 -2.150 1.00 95.31 177 LEU A C 1
ATOM 1441 O O . LEU A 1 177 ? 3.342 -11.670 -3.323 1.00 95.31 177 LEU A O 1
ATOM 1445 N N . TRP A 1 178 ? 1.819 -11.001 -1.799 1.00 95.31 178 TRP A N 1
ATOM 1446 C CA . TRP A 1 178 ? 0.810 -10.604 -2.774 1.00 95.31 178 TRP A CA 1
ATOM 1447 C C . TRP A 1 178 ? 1.304 -9.481 -3.689 1.00 95.31 178 TRP A C 1
ATOM 1449 O O . TRP A 1 178 ? 1.203 -9.608 -4.908 1.00 95.31 178 TRP A O 1
ATOM 1459 N N . LEU A 1 179 ? 1.931 -8.431 -3.140 1.00 97.00 179 LEU A N 1
ATOM 1460 C CA . LEU A 1 179 ? 2.538 -7.369 -3.947 1.00 97.00 179 LEU A CA 1
ATOM 1461 C C . LEU A 1 179 ? 3.569 -7.941 -4.922 1.00 97.00 179 LEU A C 1
ATOM 1463 O O . LEU A 1 179 ? 3.535 -7.634 -6.115 1.00 97.00 179 LEU A O 1
ATOM 1467 N N . ARG A 1 180 ? 4.470 -8.803 -4.435 1.00 96.19 180 ARG A N 1
ATOM 1468 C CA . ARG A 1 180 ? 5.501 -9.430 -5.271 1.00 96.19 180 ARG A CA 1
ATOM 1469 C C . ARG A 1 180 ? 4.889 -10.220 -6.422 1.00 96.19 180 ARG A C 1
ATOM 1471 O O . ARG A 1 180 ? 5.396 -10.161 -7.540 1.00 96.19 180 ARG A O 1
ATOM 1478 N N . GLU A 1 181 ? 3.820 -10.966 -6.165 1.00 96.12 181 GLU A N 1
ATOM 1479 C CA . GLU A 1 181 ? 3.107 -11.729 -7.188 1.00 96.12 181 GLU A CA 1
ATOM 1480 C C . GLU A 1 181 ? 2.387 -10.825 -8.190 1.00 96.12 181 GLU A C 1
ATOM 1482 O O . GLU A 1 181 ? 2.544 -11.017 -9.398 1.00 96.12 181 GLU A O 1
ATOM 1487 N N . SER A 1 182 ? 1.680 -9.801 -7.717 1.00 95.69 182 SER A N 1
ATOM 1488 C CA . SER A 1 182 ? 0.988 -8.822 -8.559 1.00 95.69 182 SER A CA 1
ATOM 1489 C C . SER A 1 182 ? 1.954 -8.077 -9.485 1.00 95.69 182 SER A C 1
ATOM 1491 O O . SER A 1 182 ? 1.676 -7.901 -10.675 1.00 95.69 182 SER A O 1
ATOM 1493 N N . LEU A 1 183 ? 3.145 -7.723 -8.995 1.00 95.75 183 LEU A N 1
ATOM 1494 C CA . LEU A 1 183 ? 4.175 -7.047 -9.785 1.00 95.75 183 LEU A CA 1
ATOM 1495 C C . LEU A 1 183 ? 4.775 -7.928 -10.899 1.00 95.75 183 LEU A C 1
ATOM 1497 O O . LEU A 1 183 ? 5.252 -7.398 -11.906 1.00 95.75 183 LEU A O 1
ATOM 1501 N N . ARG A 1 184 ? 4.678 -9.265 -10.809 1.00 93.50 184 ARG A N 1
ATOM 1502 C CA . ARG A 1 184 ? 5.090 -10.178 -11.900 1.00 93.50 184 ARG A CA 1
ATOM 1503 C C . ARG A 1 184 ? 4.204 -10.073 -13.140 1.00 93.50 184 ARG A C 1
ATOM 1505 O O . ARG A 1 184 ? 4.603 -10.538 -14.206 1.00 93.50 184 ARG A O 1
ATOM 1512 N N . ALA A 1 185 ? 3.020 -9.469 -13.031 1.00 91.88 185 ALA A N 1
ATOM 1513 C CA . ALA A 1 185 ? 2.152 -9.225 -14.180 1.00 9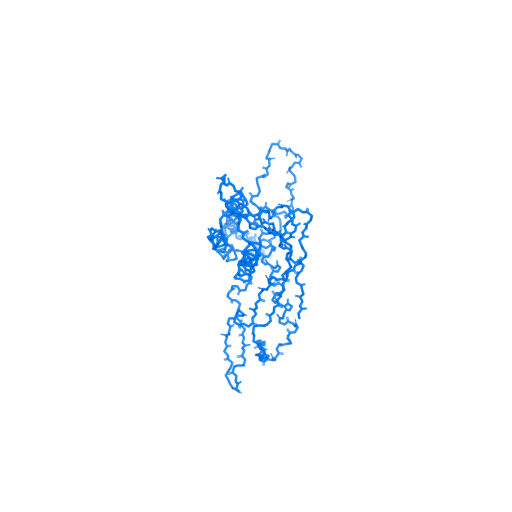1.88 185 ALA A CA 1
ATOM 1514 C C . ALA A 1 185 ? 2.729 -8.183 -15.158 1.00 91.88 185 ALA A C 1
ATOM 1516 O O . ALA A 1 185 ? 2.239 -8.068 -16.286 1.00 91.88 185 ALA A O 1
ATOM 1517 N N . PHE A 1 186 ? 3.752 -7.426 -14.747 1.00 91.56 186 PHE A N 1
ATOM 1518 C CA . PHE A 1 186 ? 4.398 -6.412 -15.570 1.00 91.56 186 PHE A CA 1
ATOM 1519 C C . PHE A 1 186 ? 5.674 -6.969 -16.221 1.00 91.56 186 PHE A C 1
ATOM 1521 O O . PHE A 1 186 ? 6.461 -7.653 -15.571 1.00 91.56 186 PHE A O 1
ATOM 1528 N N . PRO A 1 187 ? 5.943 -6.641 -17.499 1.00 84.38 187 PRO A N 1
ATOM 1529 C CA . PRO A 1 187 ? 7.130 -7.126 -18.216 1.00 84.38 187 PRO A CA 1
ATOM 1530 C C . PRO A 1 187 ? 8.454 -6.567 -17.665 1.00 84.38 187 PRO A C 1
ATOM 1532 O O . PRO A 1 187 ? 9.534 -7.062 -17.984 1.00 84.38 187 PRO A O 1
ATOM 1535 N N . GLY A 1 188 ? 8.366 -5.502 -16.875 1.00 90.06 188 GLY A N 1
ATOM 1536 C CA . GLY A 1 188 ? 9.459 -4.830 -16.199 1.00 90.06 188 GLY A CA 1
ATOM 1537 C C . GLY A 1 188 ? 8.970 -3.483 -15.686 1.00 90.06 188 GLY A C 1
ATOM 1538 O O . GLY A 1 188 ? 8.160 -2.823 -16.339 1.00 90.06 188 GLY A O 1
ATOM 1539 N N . TYR A 1 189 ? 9.457 -3.070 -14.526 1.00 93.38 189 TYR A N 1
ATOM 1540 C CA . TYR A 1 189 ? 9.084 -1.801 -13.921 1.00 93.38 189 TYR A CA 1
ATOM 1541 C C . TYR A 1 189 ? 10.264 -1.194 -13.165 1.00 93.38 189 TYR A C 1
ATOM 1543 O O . TYR A 1 189 ? 11.249 -1.865 -12.858 1.00 93.38 189 TYR A O 1
ATOM 1551 N N . ARG A 1 190 ? 10.165 0.103 -12.898 1.00 93.38 190 ARG A N 1
ATOM 1552 C CA . ARG A 1 190 ? 10.909 0.791 -11.849 1.00 93.38 190 ARG A CA 1
ATOM 1553 C C . ARG A 1 190 ? 9.880 1.446 -10.955 1.00 93.38 190 ARG A C 1
ATOM 1555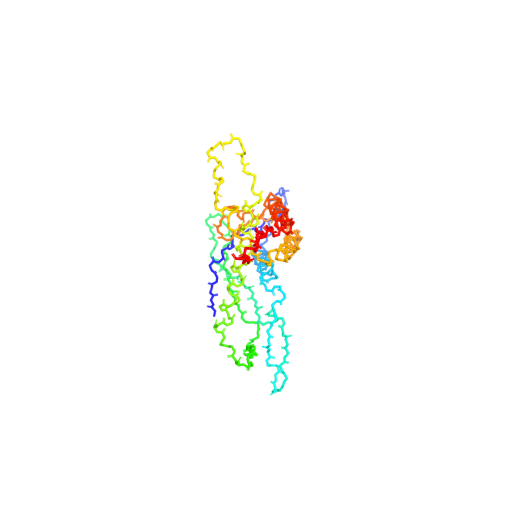 O O . ARG A 1 190 ? 8.994 2.125 -11.471 1.00 93.38 190 ARG A O 1
ATOM 1562 N N . LEU A 1 191 ? 9.978 1.206 -9.661 1.00 94.38 191 LEU A N 1
ATOM 1563 C CA . LEU A 1 191 ? 8.983 1.634 -8.696 1.00 94.38 191 LEU A CA 1
ATOM 1564 C C . LEU A 1 191 ? 9.706 2.098 -7.439 1.00 94.38 191 LEU A C 1
ATOM 1566 O O . LEU A 1 191 ? 10.503 1.351 -6.885 1.00 94.38 191 LEU A O 1
ATOM 1570 N N . THR A 1 192 ? 9.424 3.321 -7.016 1.00 93.94 192 THR A N 1
ATOM 1571 C CA . THR A 1 192 ? 9.875 3.881 -5.745 1.00 93.94 192 THR A CA 1
ATOM 1572 C C . THR A 1 192 ? 8.642 4.377 -5.008 1.00 93.94 192 THR A C 1
ATOM 1574 O O . THR A 1 192 ? 7.873 5.177 -5.556 1.00 93.94 192 THR A O 1
ATOM 1577 N N . LEU A 1 193 ? 8.427 3.872 -3.798 1.00 92.50 193 LEU A N 1
ATOM 1578 C CA . LEU A 1 193 ? 7.308 4.265 -2.947 1.00 92.50 193 LEU A CA 1
ATOM 1579 C C . LEU A 1 193 ? 7.735 5.347 -1.959 1.00 92.50 193 LEU A C 1
ATOM 1581 O O . LEU A 1 193 ? 8.912 5.522 -1.666 1.00 92.50 193 LEU A O 1
ATOM 1585 N N . PHE A 1 194 ? 6.754 6.115 -1.502 1.00 86.12 194 PHE A N 1
ATOM 1586 C CA . PHE A 1 194 ? 6.843 7.145 -0.463 1.00 86.12 194 PHE A CA 1
ATOM 1587 C C . PHE A 1 194 ? 7.833 8.291 -0.727 1.00 86.12 194 PHE A C 1
ATOM 1589 O O . PHE A 1 194 ? 7.944 9.201 0.080 1.00 86.12 194 PHE A O 1
ATOM 1596 N N . GLY A 1 195 ? 8.467 8.324 -1.904 1.00 73.69 195 GLY A N 1
ATOM 1597 C CA . GLY A 1 195 ? 9.438 9.355 -2.273 1.00 73.69 195 GLY A CA 1
ATOM 1598 C C . GLY A 1 195 ? 10.819 9.170 -1.645 1.00 73.69 195 GLY A C 1
ATOM 1599 O O . GLY A 1 195 ? 11.626 10.087 -1.759 1.00 73.69 195 GLY A O 1
ATOM 1600 N N . GLU A 1 196 ? 11.079 8.005 -1.052 1.00 75.19 196 GLU A N 1
ATOM 1601 C CA . GLU A 1 196 ? 12.270 7.704 -0.258 1.00 75.19 196 GLU A CA 1
ATOM 1602 C C . GLU A 1 196 ? 13.130 6.641 -0.954 1.00 75.19 196 GLU A C 1
ATOM 1604 O O . GLU A 1 196 ? 12.611 5.665 -1.505 1.00 75.19 196 GLU A O 1
ATOM 1609 N N . ASP A 1 197 ? 14.455 6.816 -0.936 1.00 66.25 197 ASP A N 1
ATOM 1610 C CA . ASP A 1 197 ? 15.384 5.949 -1.679 1.00 66.25 197 ASP A CA 1
ATOM 1611 C C . ASP A 1 197 ? 15.357 4.492 -1.173 1.00 66.25 197 ASP A C 1
ATOM 1613 O O . ASP A 1 197 ? 15.470 3.559 -1.979 1.00 66.25 197 ASP A O 1
ATOM 1617 N N . GLY A 1 198 ? 15.102 4.296 0.129 1.00 74.62 198 GLY A N 1
ATOM 1618 C CA . GLY A 1 198 ? 14.949 2.983 0.771 1.00 74.62 198 GLY A CA 1
ATOM 1619 C C . GLY A 1 198 ? 13.735 2.182 0.285 1.00 74.62 198 GLY A C 1
ATOM 1620 O O . GLY A 1 198 ? 13.715 0.962 0.390 1.00 74.62 198 GLY A O 1
ATOM 1621 N N . PHE A 1 199 ? 12.753 2.832 -0.345 1.00 88.38 199 PHE A N 1
ATOM 1622 C CA . PHE A 1 199 ? 11.542 2.190 -0.869 1.00 88.38 199 PHE A CA 1
ATOM 1623 C C . PHE A 1 199 ? 11.578 1.996 -2.388 1.00 88.38 199 PHE A C 1
ATOM 1625 O O . PHE A 1 199 ? 10.553 2.040 -3.077 1.00 88.38 199 PHE A O 1
ATOM 1632 N N . THR A 1 200 ? 12.770 1.753 -2.932 1.00 93.00 200 THR A N 1
ATOM 1633 C CA . THR A 1 200 ? 12.934 1.284 -4.310 1.00 93.00 200 THR A CA 1
ATOM 1634 C C . THR A 1 200 ? 12.578 -0.200 -4.395 1.00 93.00 200 THR A C 1
ATOM 1636 O O . THR A 1 200 ? 13.316 -1.056 -3.929 1.00 93.00 200 THR A O 1
ATOM 1639 N N . ILE A 1 201 ? 11.434 -0.512 -5.005 1.00 93.81 201 ILE A N 1
ATOM 1640 C CA . ILE A 1 201 ? 10.854 -1.856 -5.010 1.00 93.81 201 ILE A CA 1
ATOM 1641 C C . ILE A 1 201 ? 11.536 -2.733 -6.061 1.00 93.81 201 ILE A C 1
ATOM 1643 O O . ILE A 1 201 ? 11.215 -2.683 -7.253 1.00 93.81 201 ILE A O 1
ATOM 1647 N N . ASP A 1 202 ? 12.444 -3.580 -5.597 1.00 92.75 202 ASP A N 1
ATOM 1648 C CA . ASP A 1 202 ? 13.100 -4.635 -6.361 1.00 92.75 202 ASP A CA 1
ATOM 1649 C C . ASP A 1 202 ? 13.275 -5.914 -5.516 1.00 92.75 202 ASP A C 1
ATOM 1651 O O . ASP A 1 202 ? 12.765 -6.025 -4.400 1.00 92.75 202 ASP A O 1
ATOM 1655 N N . ASP A 1 203 ? 13.958 -6.926 -6.061 1.00 92.69 203 ASP A N 1
ATOM 1656 C CA . ASP A 1 203 ? 14.200 -8.182 -5.341 1.00 92.69 203 ASP A CA 1
ATOM 1657 C C . ASP A 1 203 ? 15.050 -7.995 -4.071 1.00 92.69 203 ASP A C 1
ATOM 1659 O O . ASP A 1 203 ? 14.898 -8.780 -3.132 1.00 92.69 203 ASP A O 1
ATOM 1663 N N . ALA A 1 204 ? 15.930 -6.987 -4.024 1.00 92.94 204 ALA A N 1
ATOM 1664 C CA . ALA A 1 204 ? 16.726 -6.695 -2.837 1.00 92.94 204 ALA A CA 1
ATOM 1665 C C . ALA A 1 204 ? 15.838 -6.098 -1.743 1.00 92.94 204 ALA A C 1
ATOM 1667 O O . ALA A 1 204 ? 15.873 -6.591 -0.620 1.00 92.94 204 ALA A O 1
ATOM 1668 N N . TRP A 1 205 ? 14.961 -5.152 -2.089 1.00 94.50 205 TRP A N 1
ATOM 1669 C CA . TRP A 1 205 ? 13.975 -4.607 -1.156 1.00 94.50 205 TRP A CA 1
ATOM 1670 C C . TRP A 1 205 ? 13.068 -5.694 -0.570 1.00 94.50 205 TRP A C 1
ATOM 1672 O O . TRP A 1 205 ? 12.920 -5.781 0.645 1.00 94.50 205 TRP A O 1
ATOM 1682 N N . PHE A 1 206 ? 12.521 -6.596 -1.399 1.00 95.75 206 PHE A N 1
ATOM 1683 C CA . PHE A 1 206 ? 11.708 -7.710 -0.889 1.00 95.75 206 PHE A CA 1
ATOM 1684 C C . PHE A 1 206 ? 12.487 -8.616 0.072 1.00 95.75 206 PHE A C 1
ATOM 1686 O O . PHE A 1 206 ? 11.913 -9.094 1.050 1.00 95.75 206 PHE A O 1
ATOM 1693 N N . LYS A 1 207 ? 13.779 -8.844 -0.187 1.00 94.25 207 LYS A N 1
ATOM 1694 C CA . LYS A 1 207 ? 14.645 -9.624 0.702 1.00 94.25 207 LYS A CA 1
ATOM 1695 C C . LYS A 1 207 ? 14.871 -8.902 2.034 1.00 94.25 207 LYS A C 1
ATOM 1697 O O . LYS A 1 207 ? 14.753 -9.543 3.075 1.00 94.25 207 LYS A O 1
ATOM 1702 N N . THR A 1 208 ? 15.135 -7.596 2.006 1.00 94.12 208 THR A N 1
ATOM 1703 C CA . THR A 1 208 ? 15.248 -6.763 3.213 1.00 94.12 208 THR A CA 1
ATOM 1704 C C . THR A 1 208 ? 13.965 -6.845 4.039 1.00 94.12 208 THR A C 1
ATOM 1706 O O . THR A 1 208 ? 14.013 -7.135 5.230 1.00 94.12 208 THR A O 1
ATOM 1709 N N . MET A 1 209 ? 12.798 -6.705 3.403 1.00 94.88 209 MET A N 1
ATOM 1710 C CA . MET A 1 209 ? 11.509 -6.798 4.094 1.00 94.88 209 MET A CA 1
ATOM 1711 C C . MET A 1 209 ? 11.263 -8.182 4.718 1.00 94.88 209 MET A C 1
ATOM 1713 O O . MET A 1 209 ? 10.741 -8.277 5.828 1.00 94.88 209 MET A O 1
ATOM 1717 N N . GLU A 1 210 ? 11.646 -9.264 4.032 1.00 94.38 210 GLU A N 1
ATOM 1718 C CA . GLU A 1 210 ? 11.547 -10.636 4.553 1.00 94.38 210 GLU A CA 1
ATOM 1719 C C . GLU A 1 210 ? 12.426 -10.824 5.801 1.00 94.38 210 GLU A C 1
ATOM 1721 O O . GLU A 1 210 ? 11.930 -11.258 6.844 1.00 94.38 210 GLU A O 1
ATOM 1726 N N . GLN A 1 211 ? 13.692 -10.398 5.730 1.00 92.19 211 GLN A N 1
ATOM 1727 C CA . GLN A 1 211 ? 14.632 -10.427 6.857 1.00 92.19 211 GLN A CA 1
ATOM 1728 C C . GLN A 1 211 ? 14.136 -9.587 8.040 1.00 92.19 211 GLN A C 1
ATOM 1730 O O . GLN A 1 211 ? 14.218 -10.024 9.190 1.00 92.19 211 GLN A O 1
ATOM 1735 N N . GLY A 1 212 ? 13.586 -8.405 7.765 1.00 92.44 212 GLY A N 1
ATOM 1736 C CA . GLY A 1 212 ? 13.021 -7.521 8.777 1.00 92.44 212 GLY A CA 1
ATOM 1737 C C . GLY A 1 212 ? 11.835 -8.141 9.502 1.00 92.44 212 GLY A C 1
ATOM 1738 O O . GLY A 1 212 ? 11.772 -8.120 10.733 1.00 92.44 212 GLY A O 1
ATOM 1739 N N . CYS A 1 213 ? 10.929 -8.784 8.759 1.00 92.25 213 CYS A N 1
ATOM 1740 C CA . CYS A 1 213 ? 9.812 -9.498 9.362 1.00 92.25 213 CYS A CA 1
ATOM 1741 C C . CYS A 1 213 ? 10.279 -10.675 10.232 1.00 92.25 213 CYS A C 1
ATOM 1743 O O . CYS A 1 213 ? 9.667 -10.939 11.267 1.00 92.25 213 CYS A O 1
ATOM 1745 N N . ASP A 1 214 ? 11.320 -11.403 9.822 1.00 90.12 214 ASP A N 1
ATOM 1746 C CA . ASP A 1 214 ? 11.865 -12.523 10.597 1.00 90.12 214 ASP A CA 1
ATOM 1747 C C . ASP A 1 214 ? 12.519 -12.048 11.898 1.00 90.12 214 ASP A C 1
ATOM 1749 O O . ASP A 1 214 ? 12.171 -12.548 12.969 1.00 90.12 214 ASP A O 1
ATOM 1753 N N . ARG A 1 215 ? 13.363 -11.011 11.836 1.00 89.00 215 ARG A N 1
ATOM 1754 C CA . ARG A 1 215 ? 14.002 -10.405 13.017 1.00 89.00 215 ARG A CA 1
ATOM 1755 C C . ARG A 1 215 ? 12.981 -9.821 13.995 1.00 89.00 215 ARG A C 1
ATOM 1757 O O . ARG A 1 215 ? 13.084 -10.035 15.202 1.00 89.00 215 ARG A O 1
ATOM 1764 N N . LEU A 1 216 ? 11.957 -9.120 13.501 1.00 90.00 216 LEU A N 1
ATOM 1765 C CA . LEU A 1 216 ? 10.879 -8.612 14.356 1.00 90.00 216 LEU A CA 1
ATOM 1766 C C . LEU A 1 216 ? 10.080 -9.751 14.995 1.00 90.00 216 LEU A C 1
ATOM 1768 O O . LEU A 1 216 ? 9.759 -9.683 16.181 1.00 90.00 216 LEU A O 1
ATOM 1772 N N . ASN A 1 217 ? 9.798 -10.820 14.248 1.00 88.19 217 ASN A N 1
ATOM 1773 C CA . ASN A 1 217 ? 9.100 -11.982 14.787 1.00 88.19 217 ASN A CA 1
ATOM 1774 C C . ASN A 1 217 ? 9.914 -12.672 15.898 1.00 88.19 217 ASN A C 1
ATOM 1776 O O . ASN A 1 217 ? 9.358 -13.027 16.938 1.00 88.19 217 ASN A O 1
ATOM 1780 N N . GLU A 1 218 ? 11.233 -12.808 15.731 1.00 86.06 218 GLU A N 1
ATOM 1781 C CA . GLU A 1 218 ? 12.137 -13.303 16.779 1.00 86.06 218 GLU A CA 1
ATOM 1782 C C . GLU A 1 218 ? 12.094 -12.429 18.039 1.00 86.06 218 GLU A C 1
ATOM 1784 O O . GLU A 1 218 ? 11.965 -12.958 19.146 1.00 86.06 218 GLU A O 1
ATOM 1789 N N . ARG A 1 219 ? 12.126 -11.097 17.887 1.00 83.88 219 ARG A N 1
ATOM 1790 C CA . ARG A 1 219 ? 12.016 -10.154 19.013 1.00 83.88 219 ARG A CA 1
ATOM 1791 C C . ARG A 1 219 ? 10.692 -10.308 19.759 1.00 83.88 219 ARG A C 1
ATOM 1793 O O . ARG A 1 219 ? 10.696 -10.403 20.984 1.00 83.88 219 ARG A O 1
ATOM 1800 N N . VAL A 1 220 ? 9.570 -10.381 19.042 1.00 83.69 220 VAL A N 1
ATOM 1801 C CA . VAL A 1 220 ? 8.241 -10.577 19.647 1.00 83.69 220 VAL A CA 1
ATOM 1802 C C . VAL A 1 220 ? 8.187 -11.882 20.447 1.00 83.69 220 VAL A C 1
ATOM 1804 O O . VAL A 1 220 ? 7.695 -11.898 21.578 1.00 83.69 220 VAL A O 1
ATOM 1807 N N . HIS A 1 221 ? 8.745 -12.971 19.910 1.00 78.62 221 HIS A N 1
ATOM 1808 C CA . HIS A 1 221 ? 8.833 -14.238 20.634 1.00 78.62 221 HIS A CA 1
ATOM 1809 C C . HIS A 1 221 ? 9.746 -14.156 21.863 1.00 78.62 221 HIS A C 1
ATOM 1811 O O . HIS A 1 221 ? 9.390 -14.704 22.907 1.00 78.62 221 HIS A O 1
ATOM 1817 N N . ALA A 1 222 ? 10.874 -13.444 21.777 1.00 77.94 222 ALA A N 1
ATOM 1818 C CA . ALA A 1 222 ? 11.780 -13.249 22.904 1.00 77.94 222 ALA A CA 1
ATOM 1819 C C . ALA A 1 222 ? 11.086 -12.531 24.076 1.00 77.94 222 ALA A C 1
ATOM 1821 O O . ALA A 1 222 ? 11.169 -13.015 25.208 1.00 77.94 222 ALA A O 1
ATOM 1822 N N . TYR A 1 223 ? 10.333 -11.454 23.812 1.00 68.44 223 TYR A N 1
ATOM 1823 C CA . TYR A 1 223 ? 9.536 -10.760 24.835 1.00 68.44 223 TYR A CA 1
ATOM 1824 C C . TYR A 1 223 ? 8.449 -11.654 25.440 1.00 68.44 223 TYR A C 1
ATOM 1826 O O . TYR A 1 223 ? 8.282 -11.665 26.656 1.00 68.44 223 TYR A O 1
ATOM 1834 N N . ALA A 1 224 ? 7.753 -12.457 24.630 1.00 65.00 224 ALA A N 1
ATOM 1835 C CA . ALA A 1 224 ? 6.741 -13.389 25.134 1.00 65.00 224 ALA A CA 1
ATOM 1836 C C . ALA A 1 224 ? 7.330 -14.484 26.049 1.00 65.00 224 ALA A C 1
ATOM 1838 O O . ALA A 1 224 ? 6.630 -15.016 26.911 1.00 65.00 224 ALA A O 1
ATOM 1839 N N . THR A 1 225 ? 8.611 -14.829 25.872 1.00 62.03 225 THR A N 1
ATOM 1840 C CA . THR A 1 225 ? 9.323 -15.812 26.709 1.00 62.03 225 THR A CA 1
ATOM 1841 C C . THR A 1 225 ? 10.024 -15.227 27.936 1.00 62.03 225 THR A C 1
ATOM 1843 O O . THR A 1 225 ? 10.455 -15.996 28.799 1.00 62.03 225 THR A O 1
ATOM 1846 N N . GLN A 1 226 ? 10.127 -13.899 28.063 1.00 58.19 226 GLN A N 1
ATOM 1847 C CA . GLN A 1 226 ? 10.579 -13.275 29.305 1.00 58.19 226 GLN A CA 1
ATOM 1848 C C . GLN A 1 226 ? 9.465 -13.429 30.350 1.00 58.19 226 GLN A C 1
ATOM 1850 O O . GLN A 1 226 ? 8.458 -12.726 30.317 1.00 58.19 226 GLN A O 1
ATOM 1855 N N . LEU A 1 227 ? 9.622 -14.395 31.267 1.00 43.12 227 LEU A N 1
ATOM 1856 C CA . LEU A 1 227 ? 8.757 -14.511 32.445 1.00 43.12 227 LEU A CA 1
ATOM 1857 C C . LEU A 1 227 ? 8.667 -13.144 33.146 1.00 43.12 227 LEU A C 1
ATOM 1859 O O . LEU A 1 227 ? 9.697 -12.471 33.253 1.00 43.12 227 LEU A O 1
ATOM 1863 N N . PRO A 1 228 ? 7.500 -12.756 33.699 1.00 47.75 228 PRO A N 1
ATOM 1864 C CA . PRO A 1 228 ? 7.439 -11.601 34.579 1.00 47.75 228 PRO A CA 1
ATOM 1865 C C . PRO A 1 228 ? 8.459 -11.832 35.688 1.00 47.75 228 PRO A C 1
ATOM 1867 O O . PRO A 1 228 ? 8.423 -12.882 36.338 1.00 47.75 228 PRO A O 1
ATOM 1870 N N . CYS A 1 229 ? 9.382 -10.886 35.867 1.00 41.03 229 CYS A N 1
ATOM 1871 C CA . CYS A 1 229 ? 10.294 -10.875 36.997 1.00 41.03 229 CYS A CA 1
ATOM 1872 C C . CYS A 1 229 ? 9.497 -11.228 38.251 1.00 41.03 229 CYS A C 1
ATOM 1874 O O . CYS A 1 229 ? 8.529 -10.547 38.590 1.00 41.03 229 CYS A O 1
ATOM 1876 N N . THR A 1 230 ? 9.875 -12.331 38.893 1.00 41.78 230 THR A N 1
ATOM 1877 C CA . THR A 1 230 ? 9.379 -12.731 40.204 1.00 41.78 230 THR A CA 1
ATOM 1878 C C . THR A 1 230 ? 9.369 -11.484 41.080 1.00 41.78 230 THR A C 1
ATOM 1880 O O . THR A 1 230 ? 10.434 -10.912 41.323 1.00 41.78 230 THR A O 1
ATOM 1883 N N . ASN A 1 231 ? 8.183 -11.030 41.504 1.00 39.56 231 ASN A N 1
ATOM 1884 C CA . ASN A 1 231 ? 8.088 -10.007 42.539 1.00 39.56 231 ASN A CA 1
ATOM 1885 C C . ASN A 1 231 ? 9.014 -10.447 43.682 1.00 39.56 231 ASN A C 1
ATOM 1887 O O . ASN A 1 231 ? 8.934 -11.620 44.071 1.00 39.56 231 ASN A O 1
ATOM 1891 N N . PRO A 1 232 ? 9.900 -9.576 44.202 1.00 43.50 232 PRO A N 1
ATOM 1892 C CA . PRO A 1 232 ? 10.601 -9.902 45.430 1.00 43.50 232 PRO A CA 1
ATOM 1893 C C . PRO A 1 232 ? 9.525 -10.262 46.451 1.00 43.50 232 PRO A C 1
ATOM 1895 O O . PRO A 1 232 ? 8.565 -9.510 46.626 1.00 43.50 232 PRO A O 1
ATOM 1898 N N . GLN A 1 233 ? 9.631 -11.468 47.013 1.00 44.16 233 GLN A N 1
ATOM 1899 C CA . GLN A 1 233 ? 8.741 -11.916 48.069 1.00 44.16 233 GLN A CA 1
ATOM 1900 C C . GLN A 1 233 ? 8.709 -10.815 49.123 1.00 44.16 233 GLN A C 1
ATOM 1902 O O . GLN A 1 233 ? 9.742 -10.441 49.678 1.00 44.16 233 GLN A O 1
ATOM 1907 N N . ASP A 1 234 ? 7.514 -10.278 49.335 1.00 46.78 234 ASP A N 1
ATOM 1908 C CA . ASP A 1 234 ? 7.170 -9.527 50.526 1.00 46.78 234 ASP A CA 1
ATOM 1909 C C . ASP A 1 234 ? 7.260 -10.537 51.677 1.00 46.78 234 ASP A C 1
ATOM 1911 O O . ASP A 1 234 ? 6.294 -11.223 52.020 1.00 46.78 234 ASP A O 1
ATOM 1915 N N . ASP A 1 235 ? 8.486 -10.756 52.162 1.00 47.16 235 ASP A N 1
ATOM 1916 C CA . ASP A 1 235 ? 8.751 -11.513 53.374 1.00 47.16 235 ASP A CA 1
ATOM 1917 C C . ASP A 1 235 ? 8.135 -10.706 54.510 1.00 47.16 235 ASP A C 1
ATOM 1919 O O . ASP A 1 235 ? 8.721 -9.767 55.056 1.00 47.16 235 ASP A O 1
ATOM 1923 N N . GLY A 1 236 ? 6.888 -11.068 54.804 1.00 44.06 236 GLY A N 1
ATOM 1924 C CA . GLY A 1 236 ? 6.098 -10.517 55.879 1.00 44.06 236 GLY A CA 1
ATOM 1925 C C . GLY A 1 236 ? 6.883 -10.529 57.182 1.00 44.06 236 GLY A C 1
ATOM 1926 O O . GLY A 1 236 ? 7.097 -11.574 57.794 1.00 44.06 236 GLY A O 1
ATOM 1927 N N . PHE A 1 237 ? 7.246 -9.339 57.643 1.00 44.38 237 PHE A N 1
ATOM 1928 C CA . PHE A 1 237 ? 7.477 -9.094 59.055 1.00 44.38 237 PHE A CA 1
ATOM 1929 C C . PHE A 1 237 ? 6.168 -8.614 59.672 1.00 44.38 237 PHE A C 1
ATOM 1931 O O . PHE A 1 237 ? 5.942 -7.419 59.853 1.00 44.38 237 PHE A O 1
ATOM 1938 N N . ASP A 1 238 ? 5.309 -9.574 60.013 1.00 53.34 238 ASP A N 1
ATOM 1939 C CA . ASP A 1 238 ? 4.288 -9.371 61.031 1.00 53.34 238 ASP A CA 1
ATOM 1940 C C . ASP A 1 238 ? 4.820 -9.897 62.376 1.00 53.34 238 ASP A C 1
ATOM 1942 O O . ASP A 1 238 ? 5.024 -11.094 62.555 1.00 53.34 238 ASP A O 1
ATOM 1946 N N . ARG A 1 239 ? 5.007 -8.944 63.298 1.00 44.31 239 ARG A N 1
ATOM 1947 C CA . ARG A 1 239 ? 4.728 -9.004 64.747 1.00 44.31 239 ARG A CA 1
ATOM 1948 C C . ARG A 1 239 ? 5.373 -10.103 65.605 1.00 44.31 239 ARG A C 1
ATOM 1950 O O . ARG A 1 239 ? 4.931 -11.244 65.593 1.00 44.31 239 ARG A O 1
ATOM 1957 N N . GLU A 1 240 ? 6.201 -9.647 66.548 1.00 41.34 240 GLU A N 1
ATOM 1958 C CA . GLU A 1 240 ? 5.886 -9.678 67.993 1.00 41.34 240 GLU A CA 1
ATOM 1959 C C . GLU A 1 240 ? 6.284 -8.348 68.649 1.00 41.34 240 GLU A C 1
ATOM 1961 O O . GLU A 1 240 ? 7.341 -7.793 68.267 1.00 41.34 240 GLU A O 1
#

Sequence (240 aa):
MATLWLRCRHLVIDPCNRMPGHLPRSDGWLNSQNDRLAQTVCDWLSDLAWDGWRVEACVGSFDSTAIDVRDLLELRPERGERDGQGYQVSWFSVERTNSEKTRVLDEDGDEIDAELFECEAYQRIWDAVDLLWLIFDNGEEYDDSDPDNRHQSESSYEDPLPPDLAIRLLTAKRSLLWLRESLRAFPGYRLTLFGEDGFTIDDAWFKTMEQGCDRLNERVHAYATQLPCTNPQDDGFDRE

pLDDT: mean 78.85, std 17.23, range [35.09, 97.0]